Protein AF-A0A839DY14-F1 (afdb_monomer)

Foldseek 3Di:
DEEEDEEPDPQGTDCYDDLLVSLVVQVVQCVLLDDVDDDAYEYEYQQKAAAQDADPVRFRIDGHDPVRLVVSQVSSVVSNHAYAHEHLRQQHQPQVNLVVCLVVLLPQRYAYEYELQSHQHSPDGGPVGGGADELVSVQVSLVVSLVSCVVNVHAAHEHEYEDQDPRRYYHVVSRDDRPSYQAEYEHDHFEALVSQLVSLCVVVVPHDPSHAYHYEWECDRHPPPNHDTDRSVSQCVHPVGHPHYYYD

Solvent-accessible surface area (backbone atoms only — not comparable to full-atom values): 12662 Å² total; per-residue (Å²): 58,30,36,24,10,30,85,89,40,66,94,48,11,60,45,26,84,58,48,69,62,35,44,51,51,49,55,60,59,39,56,70,64,50,63,100,52,87,66,53,40,32,36,32,35,46,33,29,33,54,31,82,56,66,40,99,84,63,28,16,37,48,73,62,51,71,68,56,54,52,53,50,42,52,44,20,51,76,60,70,26,28,28,25,44,21,37,19,34,6,53,43,56,63,56,60,60,53,56,73,43,44,84,51,56,67,38,62,56,32,32,37,28,37,37,29,49,27,24,24,56,94,89,55,50,36,86,80,48,78,15,40,45,38,10,64,58,53,30,55,41,48,53,52,53,27,45,45,24,63,76,67,72,40,58,68,26,52,39,34,37,45,39,60,52,76,82,22,54,35,64,58,82,59,39,71,95,49,78,46,48,45,46,28,44,23,38,53,45,73,36,36,54,66,54,35,51,51,50,43,50,60,59,56,72,74,50,56,89,84,43,41,43,21,40,44,46,39,70,62,60,9,31,48,95,82,37,42,70,71,49,59,67,60,51,60,64,38,80,77,56,53,78,36,41,37,36,52

Nearest PDB structures (foldseek):
  4ovx-assembly1_A  TM=2.976E-01  e=7.385E-02  Planctopirus limnophila DSM 3776
  2cvs-assembly1_A-2  TM=4.293E-01  e=6.574E-01  Saccharomyces cerevisiae
  1xjj-assembly1_A  TM=5.053E-01  e=3.826E+00  Thermotoga maritima
  1xjk-assembly1_A  TM=4.231E-01  e=2.658E+00  Thermotoga maritima
  6mv9-assembly1_B  TM=3.579E-01  e=2.824E+00  Bacillus subtilis

Sequence (248 aa):
MGFSGAPGTTALGPLTGNLDRAAQRLSEQARAYASDRPVLPTFELLATRATSAPGPDGKYRSRAGDEVVRRYLAAARRAGGVLLLGIQPGRADFLEEVRYYRKWLTEPDVGLALDPEWAVGPSQVPGQTFGSTSGQELEAVADYAAGLVREHNLPQKPLVYHQLAPGIVRDEQLLTPHPGLALIKSVDGIGSPALKTDTWKQLTSTKPPYVAAGFKLFYEEDTSGGGRLMSPEEVLGLRPEPSYVLYE

pLDDT: mean 96.53, std 3.22, range [78.19, 98.94]

Mean predicted aligned error: 2.78 Å

Secondary structure (DSSP, 8-state):
-EEEEBTTBSTT-S-SS-HHHHHHHHHHHHGGG-SSSPPPPEEEEEEEEE-SS--TTS-SEEEPPHHHHHHHHHHHHHTT-EEEEEE--BTS-HHHHHHHTHHHHTSTTEEEEE-GGGB--TT--BTTB---EEHHHHHHHHHHHHHHHHHTTPPPEEEEEEESSGGGEE-GGG----TTEEEEEEE---S-HHHHHHHHHHHHHTS-TTSEEEEEE-TTTTTGGG--PPPHHHHHTSSSPPSEEEE-

Structure (mmCIF, N/CA/C/O backbone):
data_AF-A0A839DY14-F1
#
_entry.id   AF-A0A839DY14-F1
#
loop_
_atom_site.group_PDB
_atom_site.id
_atom_site.type_symbol
_atom_site.label_atom_id
_atom_site.label_alt_id
_atom_site.label_comp_id
_atom_site.label_asym_id
_atom_site.label_entity_id
_atom_site.label_seq_id
_atom_site.pdbx_PDB_ins_code
_atom_site.Cartn_x
_atom_site.Cartn_y
_atom_site.Cartn_z
_atom_site.occupancy
_atom_site.B_iso_or_equiv
_atom_site.auth_seq_id
_atom_site.auth_comp_id
_atom_site.auth_asym_id
_atom_site.auth_atom_id
_atom_site.pdbx_PDB_model_num
ATOM 1 N N . MET A 1 1 ? -5.951 -2.669 10.620 1.00 94.12 1 MET A N 1
ATOM 2 C CA . MET A 1 1 ? -4.714 -1.931 10.963 1.00 94.12 1 MET A CA 1
ATOM 3 C C . MET A 1 1 ? -3.555 -2.799 10.523 1.00 94.12 1 MET A C 1
ATOM 5 O O . MET A 1 1 ? -3.638 -4.009 10.725 1.00 94.12 1 MET A O 1
ATOM 9 N N . GLY A 1 2 ? -2.536 -2.234 9.888 1.00 97.56 2 GLY A N 1
ATOM 10 C CA . GLY A 1 2 ? -1.415 -3.004 9.370 1.00 97.56 2 GLY A CA 1
ATOM 11 C C . GLY A 1 2 ? -0.054 -2.387 9.617 1.00 97.56 2 GLY A C 1
ATOM 12 O O . GLY A 1 2 ? 0.057 -1.215 9.968 1.00 97.56 2 GLY A O 1
ATOM 13 N N . PHE A 1 3 ? 0.964 -3.211 9.395 1.00 98.56 3 PHE A N 1
ATOM 14 C CA . PHE A 1 3 ? 2.352 -2.787 9.237 1.00 98.56 3 PHE A CA 1
ATOM 15 C C . PHE A 1 3 ? 2.788 -3.012 7.791 1.00 98.56 3 PHE A C 1
ATOM 17 O O . PHE A 1 3 ? 2.368 -4.004 7.191 1.00 98.56 3 PHE A O 1
ATOM 24 N N . SER A 1 4 ? 3.625 -2.127 7.252 1.00 98.12 4 SER A N 1
ATOM 25 C CA . SER A 1 4 ? 4.336 -2.358 5.993 1.00 98.12 4 SER A CA 1
ATOM 26 C C . SER A 1 4 ? 5.730 -2.946 6.239 1.00 98.12 4 SER A C 1
ATOM 28 O O . SER A 1 4 ? 6.219 -3.036 7.375 1.00 98.12 4 SER A O 1
ATOM 30 N N . GLY A 1 5 ? 6.355 -3.459 5.181 1.00 97.06 5 GLY A N 1
ATOM 31 C CA . GLY A 1 5 ? 7.751 -3.876 5.225 1.00 97.06 5 GLY A CA 1
ATOM 32 C C . GLY A 1 5 ? 8.236 -4.607 3.991 1.00 97.06 5 GLY A C 1
ATOM 33 O O . GLY A 1 5 ? 7.477 -5.079 3.143 1.00 97.06 5 GLY A O 1
ATOM 34 N N . ALA A 1 6 ? 9.555 -4.754 3.935 1.00 94.69 6 ALA A N 1
ATOM 35 C CA . ALA A 1 6 ? 10.242 -5.580 2.959 1.00 94.69 6 ALA A CA 1
ATOM 36 C C . ALA A 1 6 ? 11.356 -6.388 3.645 1.00 94.69 6 ALA A C 1
ATOM 38 O O . ALA A 1 6 ? 11.950 -5.929 4.626 1.00 94.69 6 ALA A O 1
ATOM 39 N N . PRO A 1 7 ? 11.712 -7.574 3.125 1.00 91.06 7 PRO A N 1
ATOM 40 C CA . PRO A 1 7 ? 12.820 -8.345 3.668 1.00 91.06 7 PRO A CA 1
ATOM 41 C C . PRO A 1 7 ? 14.135 -7.559 3.648 1.00 91.06 7 PRO A C 1
ATOM 43 O O . PRO A 1 7 ? 14.526 -7.002 2.622 1.00 91.06 7 PRO A O 1
ATOM 46 N N . GLY A 1 8 ? 14.857 -7.589 4.769 1.00 88.88 8 GLY A N 1
ATOM 47 C CA . GLY A 1 8 ? 16.245 -7.125 4.839 1.00 88.88 8 GLY A CA 1
ATOM 48 C C . GLY A 1 8 ? 16.426 -5.615 4.988 1.00 88.88 8 GLY A C 1
ATOM 49 O O . GLY A 1 8 ? 17.558 -5.150 4.936 1.00 88.88 8 GLY A O 1
ATOM 50 N N . THR A 1 9 ? 15.353 -4.850 5.192 1.00 90.50 9 THR A N 1
ATOM 51 C CA . THR A 1 9 ? 15.433 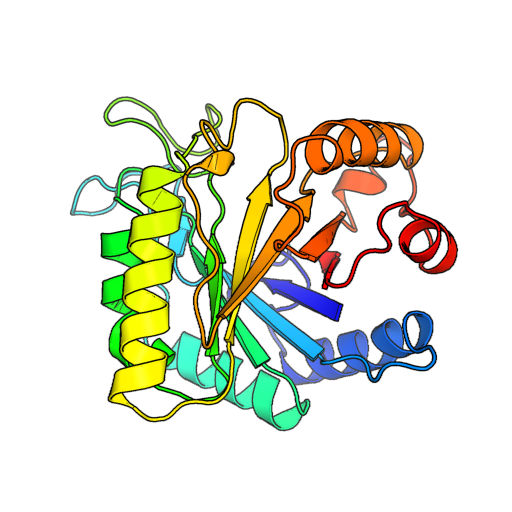-3.416 5.508 1.00 90.50 9 THR A CA 1
ATOM 52 C C . THR A 1 9 ? 14.410 -3.037 6.571 1.00 90.50 9 THR A C 1
ATOM 54 O O . THR A 1 9 ? 13.314 -3.588 6.574 1.00 90.50 9 THR A O 1
ATOM 57 N N . THR A 1 10 ? 14.776 -2.135 7.481 1.00 91.25 10 THR A N 1
ATOM 58 C CA . THR A 1 10 ? 13.868 -1.518 8.465 1.00 91.25 10 THR A CA 1
ATOM 59 C C . THR A 1 10 ? 13.264 -0.214 7.963 1.00 91.25 10 THR A C 1
ATOM 61 O O . THR A 1 10 ? 12.253 0.210 8.499 1.00 91.25 10 THR A O 1
ATOM 64 N N . ALA A 1 11 ? 13.834 0.382 6.912 1.00 90.81 11 ALA A N 1
ATOM 65 C CA . ALA A 1 11 ? 13.414 1.679 6.376 1.00 90.81 11 ALA A CA 1
ATOM 66 C C . ALA A 1 11 ? 12.049 1.657 5.665 1.00 90.81 11 ALA A C 1
ATOM 68 O O . ALA A 1 11 ? 11.589 2.688 5.211 1.00 90.81 11 ALA A O 1
ATOM 69 N N . LEU A 1 12 ? 11.447 0.476 5.493 1.00 92.75 12 LEU A N 1
ATOM 70 C CA . LEU A 1 12 ? 10.135 0.301 4.852 1.00 92.75 12 LEU A CA 1
ATOM 71 C C . LEU A 1 12 ? 9.103 -0.251 5.837 1.00 92.75 12 LEU A C 1
ATOM 73 O O . LEU A 1 12 ? 8.063 -0.755 5.429 1.00 92.75 12 LEU A O 1
ATOM 77 N N . GLY A 1 13 ? 9.446 -0.230 7.122 1.00 95.88 13 GLY A N 1
ATOM 78 C CA . GLY A 1 13 ? 8.549 -0.531 8.213 1.00 95.88 13 GLY A CA 1
ATOM 79 C C . GLY A 1 13 ? 8.775 -1.846 8.948 1.00 95.88 13 GLY A C 1
ATOM 80 O O . GLY A 1 13 ? 9.758 -2.568 8.721 1.00 95.88 13 GLY A O 1
ATOM 81 N N . PRO A 1 14 ? 7.897 -2.153 9.924 1.00 96.44 14 PRO A N 1
ATOM 82 C CA . PRO A 1 14 ? 8.176 -3.154 10.945 1.00 96.44 14 PRO A CA 1
ATOM 83 C C . PRO A 1 14 ? 8.178 -4.597 10.440 1.00 96.44 14 PRO A C 1
ATOM 85 O O . PRO A 1 14 ? 8.666 -5.476 11.157 1.00 96.44 14 PRO A O 1
ATOM 88 N N . LEU A 1 15 ? 7.632 -4.882 9.250 1.00 96.94 15 LEU A N 1
ATOM 89 C CA . LEU A 1 15 ? 7.582 -6.239 8.696 1.00 96.94 15 LEU A CA 1
ATOM 90 C C . LEU A 1 15 ? 8.912 -6.662 8.068 1.00 96.94 15 LEU A C 1
ATOM 92 O O . LEU A 1 15 ? 9.011 -7.017 6.890 1.00 96.94 15 LEU A O 1
ATOM 96 N N . THR A 1 16 ? 9.947 -6.684 8.894 1.00 94.50 16 THR A N 1
ATOM 97 C CA . THR A 1 16 ? 11.293 -7.115 8.539 1.00 94.50 16 THR A CA 1
ATOM 98 C C . THR A 1 16 ? 11.898 -7.962 9.656 1.00 94.50 16 THR A C 1
ATOM 100 O O . THR A 1 16 ? 11.504 -7.880 10.820 1.00 94.50 16 THR A O 1
ATOM 103 N N . GLY A 1 17 ? 12.853 -8.826 9.312 1.00 92.44 17 GLY A N 1
ATOM 104 C CA . GLY A 1 17 ? 13.471 -9.736 10.278 1.00 92.44 17 GLY A CA 1
ATOM 105 C C . GLY A 1 17 ? 12.479 -10.747 10.875 1.00 92.44 17 GLY A C 1
ATOM 106 O O . GLY A 1 17 ? 11.982 -11.624 10.165 1.00 92.44 17 GLY A O 1
ATOM 107 N N . ASN A 1 18 ? 12.231 -10.665 12.188 1.00 95.38 18 ASN A N 1
ATOM 108 C CA . ASN A 1 18 ? 11.357 -11.594 12.913 1.00 95.38 18 ASN A CA 1
ATOM 109 C C . ASN A 1 18 ? 9.879 -11.178 12.792 1.00 95.38 18 ASN A C 1
ATOM 111 O O . ASN A 1 18 ? 9.396 -10.316 13.530 1.00 95.38 18 ASN A O 1
ATOM 115 N N . LEU A 1 19 ? 9.160 -11.842 11.885 1.00 97.12 19 LEU A N 1
ATOM 116 C CA . LEU A 1 19 ? 7.757 -11.547 11.596 1.00 97.12 19 LEU A CA 1
ATOM 117 C C . LEU A 1 19 ? 6.797 -11.888 12.741 1.00 97.12 19 LEU A C 1
ATOM 119 O O . LEU A 1 19 ? 5.774 -11.225 12.861 1.00 97.12 19 LEU A O 1
ATOM 123 N N . ASP A 1 20 ? 7.113 -12.859 13.603 1.00 95.75 20 ASP A N 1
ATOM 124 C CA . ASP A 1 20 ? 6.254 -13.176 14.753 1.00 95.75 20 ASP A CA 1
ATOM 125 C C . ASP A 1 20 ? 6.322 -12.058 15.803 1.00 95.75 20 ASP A C 1
ATOM 127 O O . ASP A 1 20 ? 5.304 -11.653 16.362 1.00 95.75 20 ASP A O 1
ATOM 131 N N . ARG A 1 21 ? 7.509 -11.471 16.009 1.00 96.88 21 ARG A N 1
ATOM 132 C CA . ARG A 1 21 ? 7.660 -10.278 16.854 1.00 96.88 21 ARG A CA 1
ATOM 133 C C . ARG A 1 21 ? 6.934 -9.072 16.255 1.00 96.88 21 ARG A C 1
ATOM 135 O O . ARG A 1 21 ? 6.306 -8.311 16.989 1.00 96.88 21 ARG A O 1
ATOM 142 N N . ALA A 1 22 ? 7.011 -8.889 14.937 1.00 97.31 22 ALA A N 1
ATOM 143 C CA . ALA A 1 22 ? 6.269 -7.831 14.255 1.00 97.31 22 ALA A CA 1
ATOM 144 C C . ALA A 1 22 ? 4.747 -8.030 14.392 1.00 97.31 22 ALA A C 1
ATOM 146 O O . ALA A 1 22 ? 4.037 -7.076 14.698 1.00 97.31 22 ALA A O 1
ATOM 147 N N . ALA A 1 23 ? 4.262 -9.271 14.277 1.00 97.12 23 ALA A N 1
ATOM 148 C CA . ALA A 1 23 ? 2.860 -9.640 14.471 1.00 97.12 23 ALA A CA 1
ATOM 149 C C . ALA A 1 23 ? 2.348 -9.333 15.888 1.00 97.12 23 ALA A C 1
ATOM 151 O O . ALA A 1 23 ? 1.239 -8.824 16.057 1.00 97.12 23 ALA A O 1
ATOM 152 N N . GLN A 1 24 ? 3.157 -9.622 16.912 1.00 96.56 24 GLN A N 1
ATOM 153 C CA . GLN A 1 24 ? 2.833 -9.308 18.307 1.00 96.56 24 GLN A CA 1
ATOM 154 C C . GLN A 1 24 ? 2.701 -7.799 18.518 1.00 96.56 24 GLN A C 1
ATOM 156 O O . GLN A 1 24 ? 1.674 -7.342 19.018 1.00 96.56 24 GLN A O 1
ATOM 161 N N . ARG A 1 25 ? 3.682 -7.020 18.043 1.00 97.44 25 ARG A N 1
ATOM 162 C CA . ARG A 1 25 ? 3.636 -5.549 18.093 1.00 97.44 25 ARG A CA 1
ATOM 163 C C . ARG A 1 25 ? 2.420 -4.986 17.358 1.00 97.44 25 ARG A C 1
ATOM 165 O O . ARG A 1 25 ? 1.751 -4.096 17.876 1.00 97.44 25 ARG A O 1
ATOM 172 N N . LEU A 1 26 ? 2.117 -5.522 16.175 1.00 97.31 26 LEU A N 1
ATOM 173 C CA . LEU A 1 26 ? 0.940 -5.141 15.397 1.00 97.31 26 LEU A CA 1
ATOM 174 C C . LEU A 1 26 ? -0.340 -5.382 16.204 1.00 97.31 26 LEU A C 1
ATOM 176 O O . LEU A 1 26 ? -1.184 -4.497 16.306 1.00 97.31 26 LEU A O 1
ATOM 180 N N . SER A 1 27 ? -0.458 -6.559 16.819 1.00 94.25 27 SER A N 1
ATOM 181 C CA . SER A 1 27 ? -1.619 -6.936 17.629 1.00 94.25 27 SER A CA 1
ATOM 182 C C . SER A 1 27 ? -1.781 -6.046 18.861 1.00 94.25 27 SER A C 1
ATOM 184 O O . SER A 1 27 ? -2.896 -5.666 19.203 1.00 94.25 27 SER A O 1
ATOM 186 N N . GLU A 1 28 ? -0.682 -5.688 19.525 1.00 95.19 28 GLU A N 1
ATOM 187 C CA . GLU A 1 28 ? -0.687 -4.774 20.671 1.00 95.19 28 GLU A CA 1
ATOM 188 C C . GLU A 1 28 ? -1.165 -3.379 20.279 1.00 95.19 28 GLU A C 1
ATOM 190 O O . GLU A 1 28 ? -2.065 -2.836 20.918 1.00 95.19 28 GLU A O 1
ATOM 195 N N . GLN A 1 29 ? -0.615 -2.828 19.200 1.00 95.56 29 GLN A N 1
ATOM 196 C CA . GLN A 1 29 ? -0.965 -1.495 18.726 1.00 95.56 29 GLN A CA 1
ATOM 197 C C . GLN A 1 29 ? -2.380 -1.441 18.135 1.00 95.56 29 GLN A C 1
ATOM 199 O O . GLN A 1 29 ? -3.079 -0.442 18.292 1.00 95.56 29 GLN A O 1
ATOM 204 N N . ALA A 1 30 ? -2.845 -2.530 17.519 1.00 93.69 30 ALA A N 1
ATOM 205 C CA . ALA A 1 30 ? -4.201 -2.650 16.993 1.00 93.69 30 ALA A CA 1
ATOM 206 C C . ALA A 1 30 ? -5.272 -2.500 18.084 1.00 93.69 30 ALA A C 1
ATOM 208 O O . ALA A 1 30 ? -6.371 -2.044 17.781 1.00 93.69 30 ALA A O 1
ATOM 209 N N . ARG A 1 31 ? -4.962 -2.802 19.356 1.00 92.31 31 ARG A N 1
ATOM 210 C CA . ARG A 1 31 ? -5.906 -2.611 20.475 1.00 92.31 31 ARG A CA 1
ATOM 211 C C . ARG A 1 31 ? -6.324 -1.155 20.652 1.00 92.31 31 ARG A C 1
ATOM 213 O O . ARG A 1 31 ? -7.461 -0.912 21.025 1.00 92.31 31 ARG A O 1
ATOM 220 N N . ALA A 1 32 ? -5.446 -0.201 20.342 1.00 92.88 32 ALA A N 1
ATOM 221 C CA . ALA A 1 32 ? -5.773 1.224 20.419 1.00 92.88 32 ALA A CA 1
ATOM 222 C C . ALA A 1 32 ? -6.730 1.690 19.304 1.00 92.88 32 ALA A C 1
ATOM 224 O O . ALA A 1 32 ? -7.264 2.791 19.376 1.00 92.88 32 ALA A O 1
ATOM 225 N N . TYR A 1 33 ? -6.943 0.850 18.287 1.00 92.00 33 TYR A N 1
ATOM 226 C CA . TYR A 1 33 ? -7.890 1.066 17.193 1.00 92.00 33 TYR A CA 1
ATOM 227 C C . TYR A 1 33 ? -9.152 0.211 17.318 1.00 92.00 33 TYR A C 1
ATOM 229 O O . TYR A 1 33 ? -10.046 0.315 16.479 1.00 92.00 33 TYR A O 1
ATOM 237 N N . ALA A 1 34 ? -9.220 -0.662 18.324 1.00 84.69 34 ALA A N 1
ATOM 238 C CA . ALA A 1 34 ? -10.394 -1.480 18.552 1.00 84.69 34 ALA A CA 1
ATOM 239 C C . ALA A 1 34 ? -11.524 -0.597 19.090 1.00 84.69 34 ALA A C 1
ATOM 241 O O . ALA A 1 34 ? -11.416 -0.014 20.167 1.00 84.69 34 ALA A O 1
ATOM 242 N N . SER A 1 35 ? -12.601 -0.511 18.320 1.00 78.38 35 SER A N 1
ATOM 243 C CA . SER A 1 35 ? -13.886 0.031 18.755 1.00 78.38 35 SER A CA 1
ATOM 244 C C . SER A 1 35 ? -14.936 -1.078 18.637 1.00 78.38 35 SER A C 1
ATOM 246 O O . SER A 1 35 ? -14.630 -2.251 18.856 1.00 78.38 35 SER A O 1
ATOM 248 N N . ASP A 1 36 ? -16.156 -0.746 18.229 1.00 78.19 36 ASP A N 1
ATOM 249 C CA . ASP A 1 36 ? -17.233 -1.709 17.988 1.00 78.19 36 ASP A CA 1
ATOM 250 C C . ASP A 1 36 ? -16.947 -2.636 16.787 1.00 78.19 36 ASP A C 1
ATOM 252 O O . ASP A 1 36 ? -17.645 -3.629 16.573 1.00 78.19 36 ASP A O 1
ATOM 256 N N . ARG A 1 37 ? -15.918 -2.322 15.985 1.00 79.81 37 ARG A N 1
ATOM 257 C CA . ARG A 1 37 ? -15.473 -3.122 14.837 1.00 79.81 37 ARG A CA 1
ATOM 258 C C . ARG A 1 37 ? -14.189 -3.889 15.174 1.00 79.81 37 ARG A C 1
ATOM 260 O O . ARG A 1 37 ? -13.226 -3.277 15.643 1.00 79.81 37 ARG A O 1
ATOM 267 N N . PRO A 1 38 ? -14.117 -5.203 14.884 1.00 85.56 38 PRO A N 1
ATOM 268 C CA . PRO A 1 38 ? -12.886 -5.956 15.067 1.00 85.56 38 PRO A CA 1
ATOM 269 C C . PRO A 1 38 ? -11.800 -5.433 14.123 1.00 85.56 38 PRO A C 1
ATOM 271 O O . PRO A 1 38 ? -12.034 -5.203 12.935 1.00 85.56 38 PRO A O 1
ATOM 274 N N . VAL A 1 39 ? -10.588 -5.269 14.650 1.00 91.38 39 VAL A N 1
ATOM 275 C CA . VAL A 1 39 ? -9.433 -4.870 13.845 1.00 91.38 39 VAL A CA 1
ATOM 276 C C . VAL A 1 39 ? -8.861 -6.104 13.162 1.00 91.38 39 VAL A C 1
ATOM 278 O O . VAL A 1 39 ? -8.393 -7.016 13.835 1.00 91.38 39 VAL A O 1
ATOM 281 N N . LEU A 1 40 ? -8.856 -6.107 11.830 1.00 94.06 40 LEU A N 1
ATOM 282 C CA . LEU A 1 40 ? -8.159 -7.114 11.035 1.00 94.06 40 LEU A CA 1
ATOM 283 C C . LEU A 1 40 ? -6.663 -6.754 10.952 1.00 94.06 40 LEU A C 1
ATOM 285 O O . LEU A 1 40 ? -6.339 -5.690 10.398 1.00 94.06 40 LEU A O 1
ATOM 289 N N . PRO A 1 41 ? -5.745 -7.582 11.492 1.00 96.81 41 PRO A N 1
ATOM 290 C CA . PRO A 1 41 ? -4.314 -7.381 11.306 1.00 96.81 41 PRO A CA 1
ATOM 291 C C . PRO A 1 41 ? -3.969 -7.492 9.822 1.00 96.81 41 PRO A C 1
ATOM 293 O O . PRO A 1 41 ? -4.412 -8.408 9.132 1.00 96.81 41 PRO A O 1
ATOM 296 N N . THR A 1 42 ? -3.208 -6.538 9.308 1.00 98.38 42 THR A N 1
ATOM 297 C CA . THR A 1 42 ? -2.829 -6.495 7.894 1.00 98.38 42 THR A CA 1
ATOM 298 C C . THR A 1 42 ? -1.318 -6.464 7.766 1.00 98.38 42 THR A C 1
ATOM 300 O O . THR A 1 42 ? -0.645 -5.683 8.434 1.00 98.38 42 THR A O 1
ATOM 303 N N . PHE A 1 43 ? -0.784 -7.338 6.925 1.00 98.75 43 PHE A N 1
ATOM 304 C CA . PHE A 1 43 ? 0.630 -7.367 6.606 1.00 98.75 43 PHE A CA 1
ATOM 305 C C . PHE A 1 43 ? 0.794 -6.827 5.197 1.00 98.75 43 PHE A C 1
ATOM 307 O O . PHE A 1 43 ? 0.378 -7.498 4.264 1.00 98.75 43 PHE A O 1
ATOM 314 N N . GLU A 1 44 ? 1.373 -5.647 5.021 1.00 98.81 44 GLU A N 1
ATOM 315 C CA . GLU A 1 44 ? 1.651 -5.104 3.692 1.00 98.81 44 GLU A CA 1
ATOM 316 C C . GLU A 1 44 ? 3.109 -5.382 3.325 1.00 98.81 44 GLU A C 1
ATOM 318 O O . GLU A 1 44 ? 4.039 -4.713 3.768 1.00 98.81 44 GLU A O 1
ATOM 323 N N . LEU A 1 45 ? 3.326 -6.450 2.560 1.00 98.75 45 LEU A N 1
ATOM 324 C CA . LEU A 1 45 ? 4.646 -6.799 2.049 1.00 98.75 45 LEU A CA 1
ATOM 325 C C . LEU A 1 45 ? 4.872 -6.032 0.750 1.00 98.75 45 LEU A C 1
ATOM 327 O O . LEU A 1 45 ? 4.160 -6.300 -0.213 1.00 98.75 45 LEU A O 1
ATOM 331 N N . LEU A 1 46 ? 5.911 -5.199 0.671 1.00 98.44 46 LEU A N 1
ATOM 332 C CA . LEU A 1 46 ? 6.399 -4.661 -0.603 1.00 98.44 46 LEU A CA 1
ATOM 333 C C . LEU A 1 46 ? 6.975 -5.803 -1.450 1.00 98.44 46 LEU A C 1
ATOM 335 O O . LEU A 1 46 ? 8.163 -6.137 -1.386 1.00 98.44 46 LEU A O 1
ATOM 339 N N . ALA A 1 47 ? 6.082 -6.459 -2.187 1.00 98.56 47 ALA A N 1
ATOM 340 C CA . ALA A 1 47 ? 6.346 -7.648 -2.971 1.00 98.56 47 ALA A CA 1
ATOM 341 C C . ALA A 1 47 ? 7.034 -7.261 -4.279 1.00 98.56 47 ALA A C 1
ATOM 343 O O . ALA A 1 47 ? 8.088 -7.811 -4.587 1.00 98.56 47 ALA A O 1
ATOM 344 N N . THR A 1 48 ? 6.521 -6.254 -4.985 1.00 98.56 48 THR A N 1
ATOM 345 C CA . THR A 1 48 ? 7.298 -5.553 -6.009 1.00 98.56 48 THR A CA 1
ATOM 346 C C . THR A 1 48 ? 7.817 -4.257 -5.409 1.00 98.56 48 THR A C 1
ATOM 348 O O . THR A 1 48 ? 7.036 -3.425 -4.963 1.00 98.56 48 THR A O 1
ATOM 351 N N . ARG A 1 49 ? 9.139 -4.079 -5.420 1.00 97.38 49 ARG A N 1
ATOM 352 C CA . ARG A 1 49 ? 9.809 -2.889 -4.889 1.00 97.38 49 ARG A CA 1
ATOM 353 C C . ARG A 1 49 ? 10.519 -2.142 -6.004 1.00 97.38 49 ARG A C 1
ATOM 355 O O . ARG A 1 49 ? 11.294 -2.766 -6.736 1.00 97.38 49 ARG A O 1
ATOM 362 N N . ALA A 1 50 ? 10.323 -0.832 -6.083 1.00 97.56 50 ALA A N 1
ATOM 363 C CA . ALA A 1 50 ? 11.056 0.004 -7.019 1.00 97.56 50 ALA A CA 1
ATOM 364 C C . ALA A 1 50 ? 12.551 0.039 -6.660 1.00 97.56 50 ALA A C 1
ATOM 366 O O . ALA A 1 50 ? 12.950 -0.065 -5.498 1.00 97.56 50 ALA A O 1
ATOM 367 N N . THR A 1 51 ? 13.404 0.154 -7.672 1.00 96.88 51 THR A N 1
ATOM 368 C CA . THR A 1 51 ? 14.861 0.195 -7.515 1.00 96.88 51 THR A CA 1
ATOM 369 C C . THR A 1 51 ? 15.439 1.407 -8.228 1.00 96.88 51 THR A C 1
ATOM 371 O O . THR A 1 51 ? 14.947 1.830 -9.270 1.00 96.88 51 THR A O 1
ATOM 374 N N . SER A 1 52 ? 16.530 1.958 -7.694 1.00 95.12 52 SER A N 1
ATOM 375 C CA . SER A 1 52 ? 17.232 3.097 -8.305 1.00 95.12 52 SER A CA 1
ATOM 376 C C . SER A 1 52 ? 18.025 2.717 -9.563 1.00 95.12 52 SER A C 1
ATOM 378 O O . SER A 1 52 ? 18.325 3.578 -10.389 1.00 95.12 52 SER A O 1
ATOM 380 N N . ALA A 1 53 ? 18.342 1.430 -9.732 1.00 95.88 53 ALA A N 1
ATOM 381 C CA . ALA A 1 53 ? 19.000 0.878 -10.912 1.00 95.88 53 ALA A CA 1
ATOM 382 C C . ALA A 1 53 ? 18.037 -0.017 -11.716 1.00 95.88 53 ALA A C 1
ATOM 384 O O . ALA A 1 53 ? 17.184 -0.681 -11.113 1.00 95.88 53 ALA A O 1
ATOM 385 N N . PRO A 1 54 ? 18.174 -0.076 -13.055 1.00 96.56 54 PRO A N 1
ATOM 386 C CA . PRO A 1 54 ? 17.380 -0.980 -13.876 1.00 96.56 54 PRO A CA 1
ATOM 387 C C . PRO A 1 54 ? 17.717 -2.442 -13.565 1.00 96.56 54 PRO A C 1
ATOM 389 O O . PRO A 1 54 ? 18.886 -2.812 -13.447 1.00 96.56 54 PRO A O 1
ATOM 392 N N . GLY A 1 55 ? 16.683 -3.281 -13.494 1.00 94.94 55 GLY A N 1
ATOM 393 C CA . GLY A 1 55 ? 16.841 -4.729 -13.605 1.00 94.94 55 GLY A CA 1
ATOM 394 C C . GLY A 1 55 ? 17.153 -5.162 -15.047 1.00 94.94 55 GLY A C 1
ATOM 395 O O . GLY A 1 55 ? 17.204 -4.319 -15.946 1.00 94.94 55 GLY A O 1
ATOM 396 N N . PRO A 1 56 ? 17.316 -6.472 -15.303 1.00 94.81 56 PRO A N 1
ATOM 397 C CA . PRO A 1 56 ? 17.632 -6.998 -16.637 1.00 94.81 56 PRO A CA 1
ATOM 398 C C . PRO A 1 56 ? 16.616 -6.636 -17.732 1.00 94.81 56 PRO A C 1
ATOM 400 O O . PRO A 1 56 ? 16.971 -6.570 -18.903 1.00 94.81 56 PRO A O 1
ATOM 403 N N . ASP A 1 57 ? 15.362 -6.392 -17.355 1.00 95.75 57 ASP A N 1
ATOM 404 C CA . ASP A 1 57 ? 14.262 -5.980 -18.235 1.00 95.75 57 ASP A CA 1
ATOM 405 C C . ASP A 1 57 ? 14.090 -4.451 -18.324 1.00 95.75 57 ASP A C 1
ATOM 407 O O . ASP A 1 57 ? 13.152 -3.956 -18.947 1.00 95.75 57 ASP A O 1
ATOM 411 N N . GLY A 1 58 ? 14.978 -3.683 -17.683 1.00 96.88 58 GLY A N 1
ATOM 412 C CA . GLY A 1 58 ? 14.935 -2.225 -17.679 1.00 96.88 58 GLY A CA 1
ATOM 413 C C . GLY A 1 58 ? 13.777 -1.625 -16.876 1.00 96.88 58 GLY A C 1
ATOM 414 O O . GLY A 1 58 ? 13.507 -0.435 -17.030 1.00 96.88 58 GLY A O 1
ATOM 415 N N . LYS A 1 59 ? 13.088 -2.404 -16.025 1.00 97.88 59 LYS A N 1
ATOM 416 C CA . LYS A 1 59 ? 11.853 -1.964 -15.347 1.00 97.88 59 LYS A CA 1
ATOM 417 C C . LYS A 1 59 ? 12.038 -1.250 -14.007 1.00 97.88 59 LYS A C 1
ATOM 419 O O . LYS A 1 59 ? 11.056 -0.779 -13.453 1.00 97.88 59 LYS A O 1
ATOM 424 N N . TYR A 1 60 ? 13.268 -1.107 -13.505 1.00 98.06 60 TYR A N 1
ATOM 425 C CA . TYR A 1 60 ? 13.558 -0.395 -12.241 1.00 98.06 60 TYR A CA 1
ATOM 426 C C . TYR A 1 60 ? 12.741 -0.911 -11.047 1.00 98.06 60 TYR A C 1
ATOM 428 O O . TYR A 1 60 ? 12.225 -0.143 -10.236 1.00 98.06 60 TYR A O 1
ATOM 436 N N . ARG A 1 61 ? 12.607 -2.233 -10.954 1.00 97.69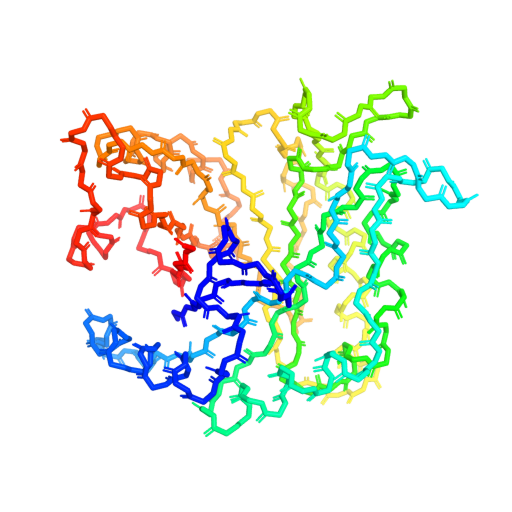 61 ARG A N 1
ATOM 437 C CA . ARG A 1 61 ? 11.934 -2.902 -9.846 1.00 97.69 61 ARG A CA 1
ATOM 438 C C . ARG A 1 61 ? 12.533 -4.279 -9.599 1.00 97.69 61 ARG A C 1
ATOM 440 O O . ARG A 1 61 ? 13.094 -4.904 -10.499 1.00 97.69 61 ARG A O 1
ATOM 447 N N . SER A 1 62 ? 12.344 -4.790 -8.390 1.00 97.12 62 SER A N 1
ATOM 448 C CA . SER A 1 62 ? 12.628 -6.172 -7.997 1.00 97.12 62 SER A CA 1
ATOM 449 C C . SER A 1 62 ? 11.356 -6.842 -7.486 1.00 97.12 62 SER A C 1
ATOM 451 O O . SER A 1 62 ? 10.567 -6.189 -6.811 1.00 97.12 62 SER A O 1
ATOM 453 N N . ARG A 1 63 ? 11.178 -8.137 -7.769 1.00 97.56 63 ARG A N 1
ATOM 454 C CA . ARG A 1 63 ? 10.067 -8.951 -7.247 1.00 97.56 63 ARG 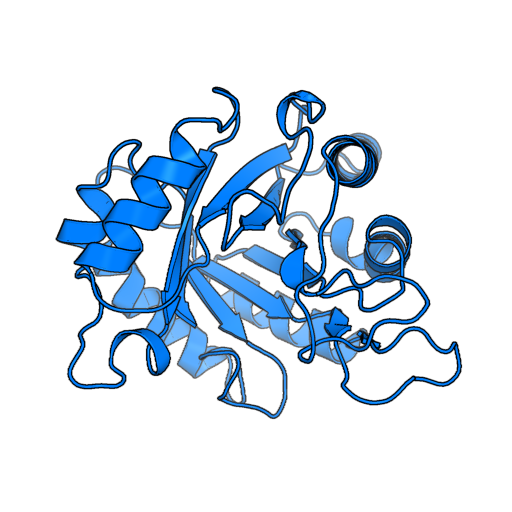A CA 1
ATOM 455 C C . ARG A 1 63 ? 10.548 -9.843 -6.105 1.00 97.56 63 ARG A C 1
ATOM 457 O O . ARG A 1 63 ? 11.572 -10.516 -6.226 1.00 97.56 63 ARG A O 1
ATOM 464 N N . ALA A 1 64 ? 9.787 -9.890 -5.021 1.00 97.56 64 ALA A N 1
ATOM 465 C CA . ALA A 1 64 ? 9.905 -10.893 -3.981 1.00 97.56 64 ALA A CA 1
ATOM 466 C C . ALA A 1 64 ? 9.529 -12.260 -4.564 1.00 97.56 64 ALA A C 1
ATOM 468 O O . ALA A 1 64 ? 8.486 -12.402 -5.205 1.00 97.56 64 ALA A O 1
ATOM 469 N N . GLY A 1 65 ? 10.385 -13.255 -4.335 1.00 97.50 65 GLY A N 1
ATOM 470 C CA . GLY A 1 65 ? 10.131 -14.629 -4.753 1.00 97.50 65 GLY A CA 1
ATOM 471 C C . GLY A 1 65 ? 9.106 -15.339 -3.867 1.00 97.50 65 GLY A C 1
ATOM 472 O O . GLY A 1 65 ? 8.772 -14.900 -2.766 1.00 97.50 65 GLY A O 1
ATOM 473 N N . ASP A 1 66 ? 8.662 -16.501 -4.330 1.00 98.38 66 ASP A N 1
ATOM 474 C CA . ASP A 1 66 ? 7.607 -17.291 -3.694 1.00 98.38 66 ASP A CA 1
ATOM 475 C C . ASP A 1 66 ? 7.874 -17.669 -2.240 1.00 98.38 66 ASP A C 1
ATOM 477 O O . ASP A 1 66 ? 6.957 -17.709 -1.425 1.00 98.38 66 ASP A O 1
ATOM 481 N N . GLU A 1 67 ? 9.126 -17.944 -1.888 1.00 98.25 67 GLU A N 1
ATOM 482 C CA . GLU A 1 67 ? 9.494 -18.246 -0.508 1.00 98.25 67 GLU A CA 1
ATOM 483 C C . GLU A 1 67 ? 9.238 -17.066 0.434 1.00 98.25 67 GLU A C 1
ATOM 485 O O . GLU A 1 67 ? 8.738 -17.260 1.545 1.00 98.25 67 GLU A O 1
ATOM 490 N N . VAL A 1 68 ? 9.525 -15.846 -0.021 1.00 98.31 68 VAL A N 1
ATOM 491 C CA . VAL A 1 68 ? 9.257 -14.635 0.753 1.00 98.31 68 VAL A CA 1
ATOM 492 C C . VAL A 1 68 ? 7.755 -14.476 0.935 1.00 98.31 68 VAL A C 1
ATOM 494 O O . VAL A 1 68 ? 7.297 -14.387 2.072 1.00 98.31 68 VAL A O 1
ATOM 497 N N . VAL A 1 69 ? 6.979 -14.512 -0.151 1.00 98.75 69 VAL A N 1
ATOM 498 C CA . VAL A 1 69 ? 5.521 -14.336 -0.075 1.00 98.75 69 VAL A CA 1
ATOM 499 C C . VAL A 1 69 ? 4.888 -15.399 0.827 1.00 98.75 69 VAL A C 1
ATOM 501 O O . VAL A 1 69 ? 4.144 -15.060 1.746 1.00 98.75 69 VAL A O 1
ATOM 504 N N . ARG A 1 70 ? 5.281 -16.672 0.674 1.00 98.69 70 ARG A N 1
ATOM 505 C CA . ARG A 1 70 ? 4.853 -17.782 1.542 1.00 98.69 70 ARG A CA 1
ATOM 506 C C . ARG A 1 70 ? 5.129 -17.508 3.018 1.00 98.69 70 ARG A C 1
ATOM 508 O O . ARG A 1 70 ? 4.282 -17.783 3.865 1.00 98.69 70 ARG A O 1
ATOM 515 N N . ARG A 1 71 ? 6.321 -16.996 3.342 1.00 98.31 71 ARG A N 1
ATOM 516 C CA . ARG A 1 71 ? 6.733 -16.708 4.722 1.00 98.31 71 ARG A CA 1
ATOM 517 C C . ARG A 1 71 ? 5.877 -15.606 5.347 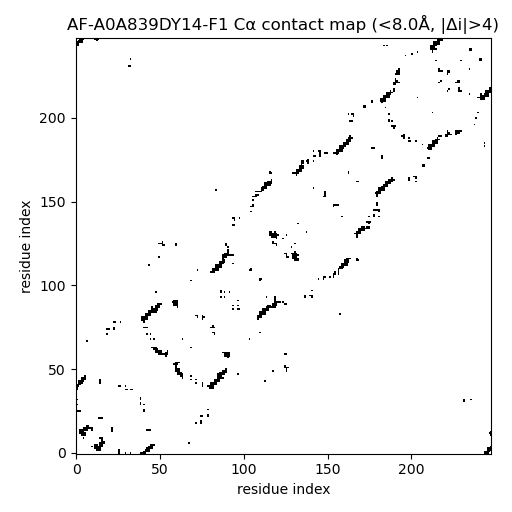1.00 98.31 71 ARG A C 1
ATOM 519 O O . ARG A 1 71 ? 5.457 -15.758 6.492 1.00 98.31 71 ARG A O 1
ATOM 526 N N . TYR A 1 72 ? 5.617 -14.530 4.607 1.00 98.69 72 TYR A N 1
ATOM 527 C CA . TYR A 1 72 ? 4.788 -13.417 5.081 1.00 98.69 72 TYR A CA 1
ATOM 528 C C . TYR A 1 72 ? 3.319 -13.820 5.198 1.00 98.69 72 TYR A C 1
ATOM 530 O O . TYR A 1 72 ? 2.704 -13.531 6.220 1.00 98.69 72 TYR A O 1
ATOM 538 N N . LEU A 1 73 ? 2.788 -14.577 4.234 1.00 98.75 73 LEU A N 1
ATOM 539 C CA . LEU A 1 73 ? 1.426 -15.111 4.301 1.00 98.75 73 LEU A CA 1
ATOM 540 C C . LEU A 1 73 ? 1.242 -16.021 5.519 1.00 98.75 73 LEU A C 1
ATOM 542 O O . LEU A 1 73 ? 0.276 -15.888 6.262 1.00 98.75 73 LEU A O 1
ATOM 546 N N . ALA A 1 74 ? 2.202 -16.911 5.781 1.00 98.56 74 ALA A N 1
ATOM 547 C CA . ALA A 1 74 ? 2.159 -17.764 6.964 1.00 98.56 74 ALA A CA 1
ATOM 548 C C . ALA A 1 74 ? 2.185 -16.953 8.273 1.00 98.56 74 ALA A C 1
ATOM 550 O O . ALA A 1 74 ? 1.522 -17.340 9.234 1.00 98.56 74 ALA A O 1
ATOM 551 N N . ALA A 1 75 ? 2.937 -15.848 8.327 1.00 98.44 75 ALA A N 1
ATOM 552 C CA . ALA A 1 75 ? 2.958 -14.958 9.487 1.00 98.44 75 ALA A CA 1
ATOM 553 C C . ALA A 1 75 ? 1.625 -14.214 9.666 1.00 98.44 75 ALA A C 1
ATOM 555 O O . ALA A 1 75 ? 1.083 -14.210 10.770 1.00 98.44 75 ALA A O 1
ATOM 556 N N . ALA A 1 76 ? 1.057 -13.676 8.582 1.00 98.31 76 ALA A N 1
ATOM 557 C CA . ALA A 1 76 ? -0.256 -13.035 8.596 1.00 98.31 76 ALA A CA 1
ATOM 558 C C . ALA A 1 76 ? -1.345 -13.999 9.094 1.00 98.31 76 ALA A C 1
ATOM 560 O O . ALA A 1 76 ? -2.094 -13.662 10.008 1.00 98.31 76 ALA A O 1
ATOM 561 N N . ARG A 1 77 ? -1.356 -15.244 8.598 1.00 98.19 77 ARG A N 1
ATOM 562 C CA . ARG A 1 77 ? -2.284 -16.302 9.036 1.00 98.19 77 ARG A CA 1
ATOM 563 C C . ARG A 1 77 ? -2.167 -16.630 10.519 1.00 98.19 77 ARG A C 1
ATOM 565 O O . ARG A 1 77 ? -3.183 -16.731 11.198 1.00 98.19 77 ARG A O 1
ATOM 572 N N . ARG A 1 78 ? -0.943 -16.766 11.047 1.00 97.62 78 ARG A N 1
ATOM 573 C CA . ARG A 1 78 ? -0.729 -16.986 12.493 1.00 97.62 78 ARG A CA 1
ATOM 574 C C . ARG A 1 78 ? -1.250 -15.826 13.339 1.00 97.62 78 ARG A C 1
ATOM 576 O O . ARG A 1 78 ? -1.692 -16.055 14.458 1.00 97.62 78 ARG A O 1
ATOM 583 N N . ALA A 1 79 ? -1.214 -14.610 12.801 1.00 96.50 79 ALA A N 1
ATOM 584 C CA . ALA A 1 79 ? -1.767 -13.421 13.435 1.00 96.50 79 ALA A CA 1
ATOM 585 C C . ALA A 1 79 ? -3.288 -13.261 13.232 1.00 96.50 79 ALA A C 1
ATOM 587 O O . ALA A 1 79 ? -3.849 -12.276 13.703 1.00 96.50 79 ALA A O 1
ATOM 588 N N . GLY A 1 80 ? -3.958 -14.182 12.525 1.00 96.25 80 GLY A N 1
ATOM 589 C CA . GLY A 1 80 ? -5.378 -14.054 12.173 1.00 96.25 80 GLY A CA 1
ATOM 590 C C . GLY A 1 80 ? -5.666 -12.891 11.216 1.00 96.25 80 GLY A C 1
ATOM 591 O O . GLY A 1 80 ? -6.755 -12.323 11.248 1.00 96.25 80 GLY A O 1
ATOM 592 N N . GLY A 1 81 ? -4.672 -12.496 10.421 1.00 96.56 81 GLY A N 1
ATOM 593 C CA . GLY A 1 81 ? -4.717 -11.351 9.522 1.00 96.56 81 GLY A CA 1
ATOM 594 C C . GLY A 1 81 ? -4.705 -11.717 8.041 1.00 96.56 81 GLY A C 1
ATOM 595 O O . GLY A 1 81 ? -4.796 -12.882 7.662 1.00 96.56 81 GLY A O 1
ATOM 596 N N . VAL A 1 82 ? -4.549 -10.690 7.209 1.00 98.38 82 VAL A N 1
ATOM 597 C CA . VAL A 1 82 ? -4.422 -10.793 5.746 1.00 98.38 82 VAL A CA 1
ATOM 598 C C . VAL A 1 82 ? -3.062 -10.285 5.276 1.00 98.38 82 VAL A C 1
ATOM 600 O O . VAL A 1 82 ? -2.432 -9.464 5.947 1.00 98.38 82 VAL A O 1
ATOM 603 N N . LEU A 1 83 ? -2.618 -10.754 4.112 1.00 98.88 83 LEU A N 1
ATOM 604 C CA . LEU A 1 83 ? -1.426 -10.256 3.425 1.00 98.88 83 LEU A CA 1
ATOM 605 C C . LEU A 1 83 ? -1.842 -9.355 2.259 1.00 98.88 83 LEU A C 1
ATOM 607 O O . LEU A 1 83 ? -2.576 -9.791 1.379 1.00 98.88 83 LEU A O 1
ATOM 611 N N . LEU A 1 84 ? -1.334 -8.131 2.203 1.00 98.94 84 LEU A N 1
ATOM 612 C CA . LEU A 1 84 ? -1.365 -7.302 1.002 1.00 98.94 84 LEU A CA 1
ATOM 613 C C . LEU A 1 84 ? -0.029 -7.420 0.284 1.00 98.94 84 LEU A C 1
ATOM 615 O O . LEU A 1 84 ? 1.035 -7.302 0.897 1.00 98.94 84 LEU A O 1
ATOM 619 N N . LEU A 1 85 ? -0.095 -7.652 -1.021 1.00 98.94 85 LEU A N 1
ATOM 620 C CA . LEU A 1 85 ? 1.061 -7.545 -1.897 1.00 98.94 85 LEU A CA 1
ATOM 621 C C . LEU A 1 85 ? 1.162 -6.091 -2.359 1.00 98.94 85 LEU A C 1
ATOM 623 O O . LEU A 1 85 ? 0.379 -5.657 -3.202 1.00 98.94 85 LEU A O 1
ATOM 627 N N . GLY A 1 86 ? 2.103 -5.365 -1.760 1.00 98.81 86 GLY A N 1
ATOM 628 C CA . GLY A 1 86 ? 2.516 -4.016 -2.126 1.00 98.81 86 GLY A CA 1
ATOM 629 C C . GLY A 1 86 ? 3.271 -4.014 -3.451 1.00 98.81 86 GLY A C 1
ATOM 630 O O . GLY A 1 86 ? 4.205 -4.806 -3.639 1.00 98.81 86 GLY A O 1
ATOM 631 N N . ILE A 1 87 ? 2.856 -3.152 -4.376 1.00 98.88 87 ILE A N 1
ATOM 632 C CA . ILE A 1 87 ? 3.380 -3.071 -5.737 1.00 98.88 87 ILE A CA 1
ATOM 633 C C . ILE A 1 87 ? 3.901 -1.659 -6.005 1.00 98.88 87 ILE A C 1
ATOM 635 O O . ILE A 1 87 ? 3.128 -0.723 -6.176 1.00 98.88 87 ILE A O 1
ATOM 639 N N . GLN A 1 88 ? 5.220 -1.543 -6.137 1.00 98.62 88 GLN A N 1
ATOM 640 C CA . GLN A 1 88 ? 5.929 -0.362 -6.631 1.00 98.62 88 GLN A CA 1
ATOM 641 C C . GLN A 1 88 ? 6.488 -0.680 -8.022 1.00 98.62 88 GLN A C 1
ATOM 643 O O . GLN A 1 88 ? 7.571 -1.266 -8.132 1.00 98.62 88 GLN A O 1
ATOM 648 N N . PRO A 1 89 ? 5.759 -0.375 -9.106 1.00 98.25 89 PRO A N 1
ATOM 649 C CA . PRO A 1 89 ? 5.997 -1.026 -10.391 1.00 98.25 89 PRO A CA 1
ATOM 650 C C . PRO A 1 89 ? 7.236 -0.497 -11.130 1.00 98.25 89 PRO A C 1
ATOM 652 O O . PRO A 1 89 ? 7.669 -1.101 -12.111 1.00 98.25 89 PRO A O 1
ATOM 655 N N . GLY A 1 90 ? 7.842 0.607 -10.682 1.00 98.25 90 GLY A N 1
ATOM 656 C CA . GLY A 1 90 ? 8.942 1.237 -11.403 1.00 98.25 90 GLY A CA 1
ATOM 657 C C . GLY A 1 90 ? 8.458 1.711 -12.774 1.00 98.25 90 GLY A C 1
ATOM 658 O O . GLY A 1 90 ? 7.566 2.547 -12.851 1.00 98.25 90 GLY A O 1
ATOM 659 N N . ARG A 1 91 ? 9.029 1.166 -13.854 1.00 97.88 91 ARG A N 1
ATOM 660 C CA . ARG A 1 91 ? 8.600 1.402 -15.252 1.00 97.88 91 ARG A CA 1
ATOM 661 C C . ARG A 1 91 ? 7.720 0.281 -15.825 1.00 97.88 91 ARG A C 1
ATOM 663 O O . ARG A 1 91 ? 7.541 0.193 -17.046 1.00 97.88 91 ARG A O 1
ATOM 670 N N . ALA A 1 92 ? 7.311 -0.678 -15.002 1.00 97.69 92 ALA A N 1
ATOM 671 C CA . ALA A 1 92 ? 6.345 -1.692 -15.407 1.00 97.69 92 ALA A CA 1
ATOM 672 C C . ALA A 1 92 ? 4.920 -1.141 -15.289 1.00 97.69 92 ALA A C 1
ATOM 674 O O . ALA A 1 92 ? 4.682 -0.159 -14.588 1.00 97.69 92 ALA A O 1
ATOM 675 N N . ASP A 1 93 ? 3.978 -1.811 -15.942 1.00 96.00 93 ASP A N 1
ATOM 676 C CA . ASP A 1 93 ? 2.561 -1.552 -15.713 1.00 96.00 93 ASP A CA 1
ATOM 677 C C . ASP A 1 93 ? 2.127 -2.286 -14.439 1.00 96.00 93 ASP A C 1
ATOM 679 O O . ASP A 1 93 ? 2.537 -3.428 -14.200 1.00 96.00 93 ASP A O 1
ATOM 683 N N . PHE A 1 94 ? 1.237 -1.688 -13.643 1.00 98.50 94 PHE A N 1
ATOM 684 C CA . PHE A 1 94 ? 0.708 -2.338 -12.438 1.00 98.50 94 PHE A CA 1
ATOM 685 C C . PHE A 1 94 ? 0.139 -3.729 -12.721 1.00 98.50 94 PHE A C 1
ATOM 687 O O . PHE A 1 94 ? 0.431 -4.682 -11.999 1.00 98.50 94 PHE A O 1
ATOM 694 N N . LEU A 1 95 ? -0.646 -3.868 -13.793 1.00 98.50 95 LEU A N 1
ATOM 695 C CA . LEU A 1 95 ? -1.284 -5.135 -14.136 1.00 98.50 95 LEU A CA 1
ATOM 696 C C . LEU A 1 95 ? -0.265 -6.233 -14.484 1.00 98.50 95 LEU A C 1
ATOM 698 O O . LEU A 1 95 ? -0.527 -7.407 -14.220 1.00 98.50 95 LEU A O 1
ATOM 702 N N . GLU A 1 96 ? 0.897 -5.880 -15.043 1.00 98.06 96 GLU A N 1
ATOM 703 C CA . GLU A 1 96 ? 1.981 -6.836 -15.298 1.00 98.06 96 GLU A CA 1
ATOM 704 C C . GLU A 1 96 ? 2.509 -7.420 -13.978 1.00 98.06 96 GLU A C 1
ATOM 706 O O . GLU A 1 96 ? 2.596 -8.641 -13.817 1.00 98.06 96 GLU A O 1
ATOM 711 N N . GLU A 1 97 ? 2.795 -6.552 -13.007 1.00 98.62 97 GLU A N 1
ATOM 712 C CA . GLU A 1 97 ? 3.290 -6.945 -11.686 1.00 98.62 97 GLU A CA 1
ATOM 713 C C . GLU A 1 97 ? 2.236 -7.721 -10.886 1.00 98.62 97 GLU A C 1
ATOM 715 O O . GLU A 1 97 ? 2.540 -8.744 -10.274 1.00 98.62 97 GLU A O 1
ATOM 720 N N . VAL A 1 98 ? 0.971 -7.307 -10.950 1.00 98.81 98 VAL A N 1
ATOM 721 C CA . VAL A 1 98 ? -0.145 -8.010 -10.301 1.00 98.81 98 VAL A CA 1
ATOM 722 C C . VAL A 1 98 ? -0.307 -9.423 -10.875 1.00 98.81 98 VAL A C 1
ATOM 724 O O . VAL A 1 98 ? -0.457 -10.388 -10.121 1.00 98.81 98 VAL A O 1
ATOM 727 N N . ARG A 1 99 ? -0.211 -9.589 -12.201 1.00 98.75 99 ARG A N 1
ATOM 728 C CA . ARG A 1 99 ? -0.293 -10.905 -12.861 1.00 98.75 99 ARG A CA 1
ATOM 729 C C . ARG A 1 99 ? 0.851 -11.834 -12.474 1.00 98.75 99 ARG A C 1
ATOM 731 O O . ARG A 1 99 ? 0.621 -13.039 -12.366 1.00 98.75 99 ARG A O 1
ATOM 738 N N . TYR A 1 100 ? 2.050 -11.307 -12.220 1.00 98.50 100 TYR A N 1
ATOM 739 C CA . TYR A 1 100 ? 3.163 -12.116 -11.712 1.00 98.50 100 TYR A CA 1
ATOM 740 C C . TYR A 1 100 ? 2.795 -12.832 -10.403 1.00 98.50 100 TYR A C 1
ATOM 742 O O . TYR A 1 100 ? 3.155 -13.992 -10.202 1.00 98.50 100 TYR A O 1
ATOM 750 N N . TYR A 1 101 ? 2.005 -12.179 -9.548 1.00 98.81 101 TYR A N 1
ATOM 751 C CA . TYR A 1 101 ? 1.550 -12.729 -8.275 1.00 98.81 101 TYR A CA 1
ATOM 752 C C . TYR A 1 101 ? 0.211 -13.477 -8.342 1.00 98.81 101 TYR A C 1
ATOM 754 O O . TYR A 1 101 ? -0.330 -13.815 -7.287 1.00 98.81 101 TYR A O 1
ATOM 762 N N . ARG A 1 102 ? -0.313 -13.818 -9.536 1.00 98.75 102 ARG A N 1
ATOM 763 C CA . ARG A 1 102 ? -1.619 -14.498 -9.698 1.00 98.75 102 ARG A CA 1
ATOM 764 C C . ARG A 1 102 ? -1.806 -15.660 -8.725 1.00 98.75 102 ARG A C 1
ATOM 766 O O . ARG A 1 102 ? -2.836 -15.732 -8.069 1.00 98.75 102 ARG A O 1
ATOM 773 N N . LYS A 1 103 ? -0.807 -16.541 -8.597 1.00 98.50 103 LYS A N 1
ATOM 774 C CA . LYS A 1 103 ? -0.909 -17.732 -7.735 1.00 98.50 103 LYS A CA 1
ATOM 775 C C . LYS A 1 103 ? -1.157 -17.407 -6.257 1.00 98.50 103 LYS A C 1
ATOM 777 O O . LYS A 1 103 ? -1.687 -18.235 -5.532 1.00 98.50 103 LYS A O 1
ATOM 782 N N . TRP A 1 104 ? -0.705 -16.242 -5.800 1.00 98.81 104 TRP A N 1
ATOM 783 C CA . TRP A 1 104 ? -0.886 -15.789 -4.425 1.00 98.81 104 TRP A CA 1
ATOM 784 C C . TRP A 1 104 ? -2.215 -15.065 -4.271 1.00 98.81 104 TRP A C 1
ATOM 786 O O . TRP A 1 104 ? -2.884 -15.237 -3.264 1.00 98.81 104 TRP A O 1
ATOM 796 N N . LEU A 1 105 ? -2.646 -14.322 -5.290 1.00 98.75 105 LEU A N 1
ATOM 797 C CA . LEU A 1 105 ? -3.946 -13.646 -5.301 1.00 98.75 105 LEU A CA 1
ATOM 798 C C . LEU A 1 105 ? -5.135 -14.622 -5.318 1.00 98.75 105 LEU A C 1
ATOM 800 O O . LEU A 1 105 ? -6.247 -14.230 -4.965 1.00 98.75 105 LEU A O 1
ATOM 804 N N . THR A 1 106 ? -4.908 -15.893 -5.669 1.00 98.56 106 THR A N 1
ATOM 805 C CA . THR A 1 106 ? -5.906 -16.965 -5.536 1.00 98.56 106 THR A CA 1
ATOM 806 C C . THR A 1 106 ? -6.036 -17.529 -4.115 1.00 98.56 106 THR A C 1
ATOM 808 O O . THR A 1 106 ? -6.956 -18.296 -3.856 1.00 98.56 106 THR A O 1
ATOM 811 N N . GLU A 1 107 ? -5.158 -17.164 -3.177 1.00 98.81 107 GLU A N 1
ATOM 812 C CA . GLU A 1 107 ? -5.310 -17.508 -1.754 1.00 98.81 107 GLU A CA 1
ATOM 813 C C . GLU A 1 107 ? -6.368 -16.603 -1.116 1.00 98.81 107 GLU A C 1
ATOM 815 O O . GLU A 1 107 ? -6.347 -15.407 -1.389 1.00 98.81 107 GLU A O 1
ATOM 820 N N . PRO A 1 108 ? -7.276 -17.088 -0.252 1.00 98.31 108 PRO A N 1
ATOM 821 C CA . PRO A 1 108 ? -8.444 -16.327 0.220 1.00 98.31 108 PRO A CA 1
ATOM 822 C C . PRO A 1 108 ? -8.099 -15.034 0.979 1.00 98.31 108 PRO A C 1
ATOM 824 O O . PRO A 1 108 ? -8.812 -14.042 0.862 1.00 98.31 108 PRO A O 1
ATOM 827 N N . ASP A 1 109 ? -6.970 -15.010 1.672 1.00 98.25 109 ASP A N 1
ATOM 828 C CA . ASP A 1 109 ? -6.495 -13.982 2.602 1.00 98.25 109 ASP A CA 1
ATOM 829 C C . ASP A 1 109 ? -5.348 -13.117 2.042 1.00 98.25 109 ASP A C 1
ATOM 831 O O . ASP A 1 109 ? -4.636 -12.451 2.796 1.00 98.25 109 ASP A O 1
ATOM 835 N N . VAL A 1 110 ? -5.181 -13.107 0.715 1.00 98.88 110 VAL A N 1
ATOM 836 C CA . VAL A 1 110 ? -4.228 -12.235 0.010 1.00 98.88 110 VAL A CA 1
ATOM 837 C C . VAL A 1 110 ? -4.965 -11.157 -0.787 1.00 98.88 110 VAL A C 1
ATOM 839 O O . VAL A 1 110 ? -5.857 -11.478 -1.573 1.00 98.88 110 VAL A O 1
ATOM 842 N N . GLY A 1 111 ? -4.590 -9.894 -0.592 1.00 98.81 111 GLY A N 1
ATOM 843 C CA . GLY A 1 111 ? -5.071 -8.720 -1.326 1.00 98.81 111 GLY A CA 1
ATOM 844 C C . GLY A 1 111 ? -3.930 -7.914 -1.953 1.00 98.81 111 GLY A C 1
ATOM 845 O O . GLY A 1 111 ? -2.793 -8.384 -2.038 1.00 98.81 111 GLY A O 1
ATOM 846 N N . LEU A 1 112 ? -4.233 -6.692 -2.391 1.00 98.88 112 LEU A N 1
ATOM 847 C CA . LEU A 1 112 ? -3.294 -5.809 -3.091 1.00 98.88 112 LEU A CA 1
ATOM 848 C C . LEU A 1 112 ? -3.137 -4.467 -2.377 1.00 98.88 112 LEU A C 1
ATOM 850 O O . LEU A 1 112 ? -4.109 -3.939 -1.838 1.00 98.88 112 LEU A O 1
ATOM 854 N N . ALA A 1 113 ? -1.929 -3.912 -2.449 1.00 98.81 113 ALA A N 1
ATOM 855 C CA . ALA A 1 113 ? -1.641 -2.507 -2.199 1.00 98.81 113 ALA A CA 1
ATOM 856 C C . ALA A 1 113 ? -0.824 -1.964 -3.380 1.00 98.81 113 ALA A C 1
ATOM 858 O O . ALA A 1 113 ? 0.167 -2.565 -3.789 1.00 98.81 113 ALA A O 1
ATOM 859 N N . LEU A 1 114 ? -1.293 -0.892 -4.006 1.00 98.88 114 LEU A N 1
ATOM 860 C CA . LEU A 1 114 ? -0.648 -0.265 -5.157 1.00 98.88 114 LEU A CA 1
ATOM 861 C C . LEU A 1 114 ? -0.037 1.056 -4.706 1.00 98.88 114 LEU A C 1
ATOM 863 O O . LEU A 1 114 ? -0.750 1.833 -4.073 1.00 98.88 114 LEU A O 1
ATOM 867 N N . ASP A 1 115 ? 1.209 1.324 -5.102 1.00 98.50 115 ASP A N 1
ATOM 868 C CA . ASP A 1 115 ? 1.954 2.535 -4.734 1.00 98.50 115 ASP A CA 1
ATOM 869 C C . ASP A 1 115 ? 2.247 3.387 -5.995 1.00 98.50 115 ASP A C 1
ATOM 871 O O . ASP A 1 115 ? 3.309 3.258 -6.626 1.00 98.50 115 ASP A O 1
ATOM 875 N N . PRO A 1 116 ? 1.289 4.209 -6.471 1.00 98.44 116 PRO A N 1
ATOM 876 C CA . PRO A 1 116 ? 1.381 4.907 -7.755 1.00 98.44 116 PRO A CA 1
ATOM 877 C C . PRO A 1 116 ? 2.499 5.938 -7.848 1.00 98.44 116 PRO A C 1
ATOM 879 O O . PRO A 1 116 ? 2.968 6.237 -8.945 1.00 98.44 116 PRO A O 1
ATOM 882 N N . GLU A 1 117 ? 2.967 6.476 -6.729 1.00 97.25 117 GLU A N 1
ATOM 883 C CA . GLU A 1 117 ? 4.105 7.388 -6.674 1.00 97.25 117 GLU A CA 1
ATOM 884 C C . GLU A 1 117 ? 5.420 6.735 -7.131 1.00 97.25 117 GLU A C 1
ATOM 886 O O . GLU A 1 117 ? 6.368 7.447 -7.464 1.00 97.25 117 GLU A O 1
ATOM 891 N N . TRP A 1 118 ? 5.471 5.402 -7.225 1.00 98.12 118 TRP A N 1
ATOM 892 C CA . TRP A 1 118 ? 6.602 4.655 -7.783 1.00 98.12 118 TRP A CA 1
ATOM 893 C C . TRP A 1 118 ? 6.385 4.194 -9.230 1.00 98.12 118 TRP A C 1
ATOM 895 O O . TRP A 1 118 ? 7.282 3.573 -9.803 1.00 98.12 118 TRP A O 1
ATOM 905 N N . ALA A 1 119 ? 5.231 4.498 -9.835 1.00 98.00 119 ALA A N 1
ATOM 906 C CA . ALA A 1 119 ? 4.921 4.214 -11.237 1.00 98.00 119 ALA A CA 1
ATOM 907 C C . ALA A 1 119 ? 5.451 5.333 -12.145 1.00 98.00 119 ALA A C 1
ATOM 909 O O . ALA A 1 119 ? 4.755 6.299 -12.467 1.00 98.00 119 ALA A O 1
ATOM 910 N N . VAL A 1 120 ? 6.729 5.246 -12.506 1.00 97.94 120 VAL A N 1
ATOM 911 C CA . VAL A 1 120 ? 7.430 6.284 -13.269 1.00 97.94 120 VAL A CA 1
ATOM 912 C C . VAL A 1 120 ? 7.418 6.003 -14.771 1.00 97.94 120 VAL A C 1
ATOM 914 O O . VAL A 1 120 ? 7.410 4.860 -15.226 1.00 97.94 120 VAL A O 1
ATOM 917 N N . GLY A 1 121 ? 7.479 7.071 -15.564 1.00 95.75 121 GLY A N 1
ATOM 918 C CA . GLY A 1 121 ? 7.513 6.994 -17.018 1.00 95.75 121 GLY A CA 1
ATOM 919 C C . GLY A 1 121 ? 8.791 6.352 -17.584 1.00 95.75 121 GLY A C 1
ATOM 920 O O . GLY A 1 121 ? 9.796 6.177 -16.886 1.00 95.75 121 GLY A O 1
ATOM 921 N N . PRO A 1 122 ? 8.811 6.058 -18.896 1.00 93.44 122 PRO A N 1
ATOM 922 C CA . PRO A 1 122 ? 9.854 5.251 -19.537 1.00 93.44 122 PRO A CA 1
ATOM 923 C C . PRO A 1 122 ? 11.267 5.851 -19.465 1.00 93.44 122 PRO A C 1
ATOM 925 O O . PRO A 1 122 ? 12.244 5.111 -19.559 1.00 93.44 122 PRO A O 1
ATOM 928 N N . SER A 1 123 ? 11.396 7.169 -19.293 1.00 94.69 123 SER A N 1
ATOM 929 C CA . SER A 1 123 ? 12.677 7.877 -19.150 1.00 94.69 123 SER A CA 1
ATOM 930 C C . SER A 1 123 ? 13.013 8.275 -17.708 1.00 94.69 123 SER A C 1
ATOM 932 O O . SER A 1 123 ? 14.087 8.817 -17.458 1.00 94.69 123 SER A O 1
ATOM 934 N N . GLN A 1 124 ? 12.123 8.013 -16.751 1.00 96.50 124 GLN A N 1
ATOM 935 C CA . GLN A 1 124 ? 12.242 8.465 -15.365 1.00 96.50 124 GLN A CA 1
ATOM 936 C C . GLN A 1 124 ? 12.821 7.369 -14.464 1.00 96.50 124 GLN A C 1
ATOM 938 O O . GLN A 1 124 ? 12.759 6.184 -14.787 1.00 96.50 124 GLN A O 1
ATOM 943 N N . VAL A 1 125 ? 13.424 7.752 -13.341 1.00 96.56 125 VAL A N 1
ATOM 944 C CA . VAL A 1 125 ? 13.998 6.821 -12.357 1.00 96.56 125 VAL A CA 1
ATOM 945 C C . VAL A 1 125 ? 13.192 6.934 -11.060 1.00 96.56 125 VAL A C 1
ATOM 947 O O . VAL A 1 125 ? 13.016 8.060 -10.581 1.00 96.56 125 VAL A O 1
ATOM 950 N N . PRO A 1 126 ? 12.710 5.818 -10.478 1.00 95.88 126 PRO A N 1
ATOM 951 C CA . PRO A 1 126 ? 11.974 5.869 -9.219 1.00 95.88 126 PRO A CA 1
ATOM 952 C C . PRO A 1 126 ? 12.792 6.528 -8.102 1.00 95.88 126 PRO A C 1
ATOM 954 O O . PRO A 1 126 ? 14.007 6.338 -8.015 1.00 95.88 126 PRO A O 1
ATOM 957 N N . GLY A 1 127 ? 12.132 7.330 -7.266 1.00 92.38 127 GLY A N 1
ATOM 958 C CA . GLY A 1 127 ? 12.762 8.075 -6.170 1.00 92.38 127 GLY A CA 1
ATOM 959 C C . GLY A 1 127 ? 13.471 9.377 -6.575 1.00 92.38 127 GLY A C 1
ATOM 960 O O . GLY A 1 127 ? 13.804 10.168 -5.700 1.00 92.38 127 GLY A O 1
ATOM 961 N N . GLN A 1 128 ? 13.677 9.648 -7.872 1.00 94.94 128 GLN A N 1
ATOM 962 C CA . GLN A 1 128 ? 14.131 10.972 -8.348 1.00 94.94 128 GLN A CA 1
ATOM 963 C C . GLN A 1 128 ? 12.965 11.893 -8.717 1.00 94.94 128 GLN A C 1
ATOM 965 O O . GLN A 1 128 ? 13.087 13.116 -8.713 1.00 94.94 128 GLN A O 1
ATOM 970 N N . THR A 1 129 ? 11.834 11.297 -9.072 1.00 92.94 129 THR A N 1
ATOM 971 C CA . THR A 1 129 ? 10.587 11.980 -9.389 1.00 92.94 129 THR A CA 1
ATOM 972 C C . THR A 1 129 ? 9.435 11.097 -8.945 1.00 92.94 129 THR A C 1
ATOM 974 O O . THR A 1 129 ? 9.579 9.872 -8.904 1.00 92.94 129 THR A O 1
ATOM 977 N N . PHE A 1 130 ? 8.306 11.716 -8.616 1.00 95.31 130 PHE A N 1
ATOM 978 C CA . PHE A 1 130 ? 7.099 10.961 -8.342 1.00 95.31 130 PHE A CA 1
ATOM 979 C C . PHE A 1 130 ? 6.487 10.453 -9.642 1.00 95.31 130 PHE A C 1
ATOM 981 O O . PHE A 1 130 ? 6.323 11.192 -10.617 1.00 95.31 130 PHE A O 1
ATOM 988 N N . GLY A 1 131 ? 6.152 9.173 -9.617 1.00 97.31 131 GLY A N 1
ATOM 989 C CA . GLY A 1 131 ? 5.299 8.518 -10.582 1.00 97.31 131 GLY A CA 1
ATOM 990 C C . GLY A 1 131 ? 3.838 8.930 -10.449 1.00 97.31 131 GLY A C 1
ATOM 991 O O . GLY A 1 131 ? 3.465 9.802 -9.661 1.00 97.31 131 GLY A O 1
ATOM 992 N N . SER A 1 132 ? 3.000 8.307 -11.262 1.00 97.81 132 SER A N 1
ATOM 993 C CA . SER A 1 132 ? 1.554 8.481 -11.197 1.00 97.81 132 SER A CA 1
ATOM 994 C C . SER A 1 132 ? 0.846 7.339 -11.908 1.00 97.81 132 SER A C 1
ATOM 996 O O . SER A 1 132 ? 1.414 6.735 -12.813 1.00 97.81 132 SER A O 1
ATOM 998 N N . THR A 1 133 ? -0.418 7.125 -11.568 1.00 98.12 133 THR A N 1
ATOM 999 C CA . THR A 1 133 ? -1.327 6.220 -12.276 1.00 98.12 133 THR A CA 1
ATOM 1000 C C . THR A 1 133 ? -2.613 6.946 -12.672 1.00 98.12 133 THR A C 1
ATOM 1002 O O . THR A 1 133 ? -2.805 8.136 -12.380 1.00 98.12 133 THR A O 1
ATOM 1005 N N . SER A 1 134 ? -3.506 6.227 -13.342 1.00 98.06 134 SER A N 1
ATOM 1006 C CA . SER A 1 134 ? -4.833 6.699 -13.730 1.00 98.06 134 SER A CA 1
ATOM 1007 C C . SER A 1 134 ? -5.938 5.803 -13.171 1.00 98.06 134 SER A C 1
ATOM 1009 O O . SER A 1 134 ? -5.710 4.631 -12.873 1.00 98.06 134 SER A O 1
ATOM 1011 N N . GLY A 1 135 ? -7.161 6.326 -13.081 1.00 98.06 135 GLY A N 1
ATOM 1012 C CA . GLY A 1 135 ? -8.335 5.531 -12.735 1.00 98.06 135 GLY A CA 1
ATOM 1013 C C . GLY A 1 135 ? -8.550 4.355 -13.688 1.00 98.06 135 GLY A C 1
ATOM 1014 O O . GLY A 1 135 ? -8.983 3.304 -13.240 1.00 98.06 135 GLY A O 1
ATOM 1015 N N . GLN A 1 136 ? -8.174 4.474 -14.968 1.00 98.44 136 GLN A N 1
ATOM 1016 C CA . GLN A 1 136 ? -8.230 3.371 -15.935 1.00 98.44 136 GLN A CA 1
ATOM 1017 C C . GLN A 1 136 ? -7.251 2.241 -15.595 1.00 98.44 136 GLN A C 1
ATOM 1019 O O . GLN A 1 136 ? -7.594 1.068 -15.729 1.00 98.44 136 GLN A O 1
ATOM 1024 N N . GLU A 1 137 ? -6.033 2.570 -15.163 1.00 98.38 137 GLU A N 1
ATOM 1025 C CA . GLU A 1 137 ? -5.056 1.563 -14.732 1.00 98.38 137 GLU A CA 1
ATOM 1026 C C . GLU A 1 137 ? -5.490 0.889 -13.426 1.00 98.38 137 GLU A C 1
ATOM 1028 O O . GLU A 1 137 ? -5.402 -0.336 -13.315 1.00 98.38 137 GLU A O 1
ATOM 1033 N N . LEU A 1 138 ? -6.022 1.664 -12.472 1.00 98.69 138 LEU A N 1
ATOM 1034 C CA . LEU A 1 138 ? -6.616 1.123 -11.246 1.00 98.69 138 LEU A CA 1
ATOM 1035 C C . LEU A 1 138 ? -7.799 0.198 -11.557 1.00 98.69 138 LEU A C 1
ATOM 1037 O O . LEU A 1 138 ? -7.873 -0.899 -11.008 1.00 98.69 138 LEU A O 1
ATOM 1041 N N . GLU A 1 139 ? -8.687 0.604 -12.467 1.00 98.75 139 GLU A N 1
ATOM 1042 C CA . GLU A 1 139 ? -9.829 -0.191 -12.925 1.00 98.75 139 GLU A CA 1
ATOM 1043 C C . GLU A 1 139 ? -9.376 -1.505 -13.568 1.00 98.75 139 GLU A C 1
ATOM 1045 O O . GLU A 1 139 ? -9.924 -2.557 -13.257 1.00 98.75 139 GLU A O 1
ATOM 1050 N N . ALA A 1 140 ? -8.330 -1.486 -14.400 1.00 98.75 140 ALA A N 1
ATOM 1051 C CA . ALA A 1 140 ? -7.798 -2.698 -15.023 1.00 98.75 140 ALA A CA 1
ATOM 1052 C C . ALA A 1 140 ? -7.233 -3.694 -13.993 1.00 98.75 140 ALA A C 1
ATOM 1054 O O . ALA A 1 140 ? -7.384 -4.910 -14.145 1.00 98.75 140 ALA A O 1
ATOM 1055 N N . VAL A 1 141 ? -6.588 -3.198 -12.931 1.00 98.88 141 VAL A N 1
ATOM 1056 C CA . VAL A 1 141 ? -6.133 -4.041 -11.815 1.00 98.88 141 VAL A CA 1
ATOM 1057 C C . VAL A 1 141 ? -7.319 -4.565 -11.004 1.00 98.88 141 VAL A C 1
ATOM 1059 O O . VAL A 1 141 ? -7.340 -5.748 -10.656 1.00 98.88 141 VAL A O 1
ATOM 1062 N N . ALA A 1 142 ? -8.304 -3.712 -10.719 1.00 98.81 142 ALA A N 1
ATOM 1063 C CA . ALA A 1 142 ? -9.491 -4.072 -9.956 1.00 98.81 142 ALA A CA 1
ATOM 1064 C C . ALA A 1 142 ? -10.343 -5.125 -10.680 1.00 98.81 142 ALA A C 1
ATOM 1066 O O . ALA A 1 142 ? -10.672 -6.143 -10.075 1.00 98.81 142 ALA A O 1
ATOM 1067 N N . ASP A 1 143 ? -10.606 -4.959 -11.978 1.00 98.81 143 ASP A N 1
ATOM 1068 C CA . ASP A 1 143 ? -11.334 -5.936 -12.794 1.00 98.81 143 ASP A CA 1
ATOM 1069 C C . ASP A 1 143 ? -10.620 -7.295 -12.811 1.00 98.81 143 ASP A C 1
ATOM 1071 O O . ASP A 1 143 ? -11.232 -8.338 -12.564 1.00 98.81 143 ASP A O 1
ATOM 1075 N N . TYR A 1 144 ? -9.294 -7.294 -12.988 1.00 98.88 144 TYR A N 1
ATOM 1076 C CA . TYR A 1 144 ? -8.503 -8.521 -12.938 1.00 98.88 144 TYR A CA 1
ATOM 1077 C C . TYR A 1 144 ? -8.599 -9.222 -11.574 1.00 98.88 144 TYR A C 1
ATOM 1079 O O . TYR A 1 144 ? -8.856 -10.427 -11.509 1.00 98.88 144 TYR A O 1
ATOM 1087 N N . ALA A 1 145 ? -8.423 -8.482 -10.476 1.00 98.81 145 ALA A N 1
ATOM 1088 C CA . ALA A 1 145 ? -8.492 -9.036 -9.126 1.00 98.81 145 ALA A CA 1
ATOM 1089 C C . ALA A 1 145 ? -9.907 -9.537 -8.775 1.00 98.81 145 ALA A C 1
ATOM 1091 O O . ALA A 1 145 ? -10.050 -10.631 -8.225 1.00 98.81 145 ALA A O 1
ATOM 1092 N N . ALA A 1 146 ? -10.956 -8.801 -9.148 1.00 98.75 146 ALA A N 1
ATOM 1093 C CA . ALA A 1 146 ? -12.348 -9.225 -8.996 1.00 98.75 146 ALA A CA 1
ATOM 1094 C C . ALA A 1 146 ? -12.660 -10.470 -9.845 1.00 98.75 146 ALA A C 1
ATOM 1096 O O . ALA A 1 146 ? -13.401 -11.359 -9.418 1.00 98.75 146 ALA A O 1
ATOM 1097 N N . GLY A 1 147 ? -12.046 -10.570 -11.027 1.00 98.75 147 GLY A N 1
ATOM 1098 C CA . GLY A 1 147 ? -12.030 -11.764 -11.865 1.00 98.75 147 GLY A CA 1
ATOM 1099 C C . GLY A 1 147 ? -11.546 -12.997 -11.113 1.00 98.75 147 GLY A C 1
ATOM 1100 O O . GLY A 1 147 ? -12.257 -14.000 -11.084 1.00 98.75 147 GLY A O 1
ATOM 1101 N N . LEU A 1 148 ? -10.398 -12.898 -10.435 1.00 98.75 148 LEU A N 1
ATO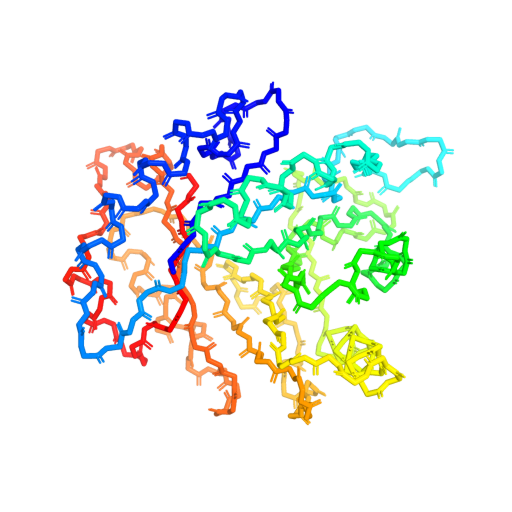M 1102 C CA . LEU A 1 148 ? -9.854 -13.990 -9.621 1.00 98.75 148 LEU A CA 1
ATOM 1103 C C . LEU A 1 148 ? -10.770 -14.349 -8.447 1.00 98.75 148 LEU A C 1
ATOM 1105 O O . LEU A 1 148 ? -10.967 -15.530 -8.167 1.00 98.75 148 LEU A O 1
ATOM 1109 N N . VAL A 1 149 ? -11.363 -13.351 -7.782 1.00 98.75 149 VAL A N 1
ATOM 1110 C CA . VAL A 1 149 ? -12.320 -13.595 -6.690 1.00 98.75 149 VAL A CA 1
ATOM 1111 C C . VAL A 1 149 ? -13.503 -14.428 -7.177 1.00 98.75 149 VAL A C 1
ATOM 1113 O O . VAL A 1 149 ? -13.873 -15.408 -6.532 1.00 98.75 149 VAL A O 1
ATOM 1116 N N . ARG A 1 150 ? -14.059 -14.088 -8.341 1.00 98.50 150 ARG A N 1
ATOM 1117 C CA . ARG A 1 150 ? -15.194 -14.798 -8.939 1.00 98.50 150 ARG A CA 1
ATOM 1118 C C . ARG A 1 150 ? -14.814 -16.183 -9.461 1.00 98.50 150 ARG A C 1
ATOM 1120 O O . ARG A 1 150 ? -15.530 -17.138 -9.197 1.00 98.50 150 ARG A O 1
ATOM 1127 N N . GLU A 1 151 ? -13.698 -16.290 -10.184 1.00 98.56 151 GLU A N 1
ATOM 1128 C CA . GLU A 1 151 ? -13.195 -17.545 -10.767 1.00 98.56 151 GLU A CA 1
ATOM 1129 C C . GLU A 1 151 ? -12.947 -18.607 -9.687 1.00 98.56 151 GLU A C 1
ATOM 1131 O O . GLU A 1 151 ? -13.275 -19.777 -9.875 1.00 98.56 151 GLU A O 1
ATOM 1136 N N . HIS A 1 152 ? -12.410 -18.191 -8.538 1.00 98.44 152 HIS A N 1
ATOM 1137 C CA . HIS A 1 152 ? -11.992 -19.092 -7.466 1.00 98.44 152 HIS A CA 1
ATOM 1138 C C . HIS A 1 152 ? -12.936 -19.103 -6.251 1.00 98.44 152 HIS A C 1
ATOM 1140 O O . HIS A 1 152 ? -12.608 -19.729 -5.245 1.00 98.44 152 HIS A O 1
ATOM 1146 N N . ASN A 1 153 ? -14.106 -18.454 -6.334 1.00 98.12 153 ASN A N 1
ATOM 1147 C CA . ASN A 1 153 ? -15.082 -18.328 -5.239 1.00 98.12 153 ASN A CA 1
ATOM 1148 C C . ASN A 1 153 ? -14.450 -17.837 -3.921 1.00 98.12 153 ASN A C 1
ATOM 1150 O O . ASN A 1 153 ? -14.673 -18.405 -2.850 1.00 98.12 153 ASN A O 1
ATOM 1154 N N . LEU A 1 154 ? -13.616 -16.800 -4.008 1.00 98.50 154 LEU A N 1
ATOM 1155 C CA . LEU A 1 154 ? -12.870 -16.268 -2.868 1.00 98.50 154 LEU A CA 1
ATOM 1156 C C . LEU A 1 154 ? -13.744 -15.323 -2.026 1.00 98.50 154 LEU A C 1
ATOM 1158 O O . LEU A 1 154 ? -14.692 -14.726 -2.544 1.00 98.50 154 LEU A O 1
ATOM 1162 N N . PRO A 1 155 ? -13.425 -15.140 -0.731 1.00 98.12 155 PRO A N 1
ATOM 1163 C CA . PRO A 1 155 ? -14.012 -14.057 0.052 1.00 98.12 155 PRO A CA 1
ATOM 1164 C C . PRO A 1 155 ? -13.626 -12.687 -0.525 1.00 98.12 155 PRO A C 1
ATOM 1166 O O . PRO A 1 155 ? -12.698 -12.574 -1.330 1.00 98.12 155 PRO A O 1
ATOM 1169 N N . GLN A 1 156 ? -14.322 -11.635 -0.079 1.00 97.94 156 GLN A N 1
ATOM 1170 C CA . GLN A 1 156 ? -13.980 -10.264 -0.457 1.00 97.94 156 GLN A CA 1
ATOM 1171 C C . GLN A 1 156 ? -12.529 -9.936 -0.075 1.00 97.94 156 GLN A C 1
ATOM 1173 O O . GLN A 1 156 ? -12.086 -10.256 1.029 1.00 97.94 156 GLN A O 1
ATOM 1178 N N . LYS A 1 157 ? -11.808 -9.260 -0.975 1.00 97.88 157 LYS A N 1
ATOM 1179 C CA . LYS A 1 157 ? -10.398 -8.896 -0.793 1.00 97.88 157 LYS A CA 1
ATOM 1180 C C . LYS A 1 157 ? -10.185 -7.387 -0.761 1.00 97.88 157 LYS A C 1
ATOM 1182 O O . LYS A 1 157 ? -10.812 -6.677 -1.544 1.00 97.88 157 LYS A O 1
ATOM 1187 N N . PRO A 1 158 ? -9.272 -6.880 0.076 1.00 98.25 158 PRO A N 1
ATOM 1188 C CA . PRO A 1 158 ? -8.829 -5.495 -0.017 1.00 98.25 158 PRO A CA 1
ATOM 1189 C C . PRO A 1 158 ? -8.002 -5.256 -1.290 1.00 98.25 158 PRO A C 1
ATOM 1191 O O . PRO A 1 158 ? -7.110 -6.040 -1.630 1.00 98.25 158 PRO A O 1
ATOM 1194 N N . LEU A 1 159 ? -8.285 -4.140 -1.957 1.00 98.81 159 LEU A N 1
ATOM 1195 C CA . LEU A 1 159 ? -7.419 -3.515 -2.952 1.00 98.81 159 LEU A CA 1
ATOM 1196 C C . LEU A 1 159 ? -7.191 -2.076 -2.498 1.00 98.81 159 LEU A C 1
ATOM 1198 O O . LEU A 1 159 ? -8.093 -1.236 -2.549 1.00 98.81 159 LEU A O 1
ATOM 1202 N N . VAL A 1 160 ? -5.984 -1.827 -2.006 1.00 98.88 160 VAL A N 1
ATOM 1203 C CA . VAL A 1 160 ? -5.524 -0.521 -1.547 1.00 98.88 160 VAL A CA 1
ATOM 1204 C C . VAL A 1 160 ? -4.781 0.168 -2.688 1.00 98.88 160 VAL A C 1
ATOM 1206 O O . VAL A 1 160 ? -4.021 -0.474 -3.409 1.00 98.88 160 VAL A O 1
ATOM 1209 N N . TYR A 1 161 ? -4.975 1.471 -2.845 1.00 98.81 161 TYR A N 1
ATOM 1210 C CA . TYR A 1 161 ? -4.072 2.319 -3.616 1.00 98.81 161 TYR A CA 1
ATOM 1211 C C . TYR A 1 161 ? -3.651 3.519 -2.769 1.00 98.81 161 TYR A C 1
ATOM 1213 O O . TYR A 1 161 ? -4.488 4.199 -2.162 1.00 98.81 161 TYR A O 1
ATOM 1221 N N . HIS A 1 162 ? -2.346 3.747 -2.697 1.00 98.56 162 HIS A N 1
ATOM 1222 C CA . HIS A 1 162 ? -1.750 4.842 -1.949 1.00 98.56 162 HIS A CA 1
ATOM 1223 C C . HIS A 1 162 ? -1.810 6.140 -2.759 1.00 98.56 162 HIS A C 1
ATOM 1225 O O . HIS A 1 162 ? -1.802 6.145 -3.991 1.00 98.56 162 HIS A O 1
ATOM 1231 N N . GLN A 1 163 ? -1.940 7.270 -2.070 1.00 98.00 16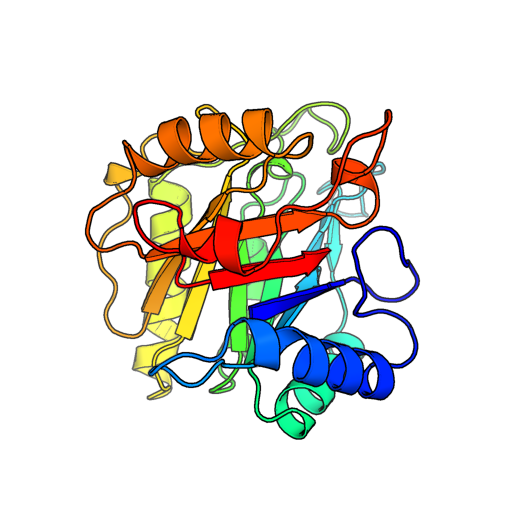3 GLN A N 1
ATOM 1232 C CA . GLN A 1 163 ? -1.858 8.580 -2.698 1.00 98.00 163 GLN A CA 1
ATOM 1233 C C . GLN A 1 163 ? -1.293 9.602 -1.713 1.00 98.00 163 GLN A C 1
ATOM 1235 O O . GLN A 1 163 ? -1.915 9.902 -0.693 1.00 98.00 163 GLN A O 1
ATOM 1240 N N . LEU A 1 164 ? -0.140 10.184 -2.050 1.00 94.75 164 LEU A N 1
ATOM 1241 C CA . LEU A 1 164 ? 0.498 11.237 -1.248 1.00 94.75 164 LEU A CA 1
ATOM 1242 C C . LEU A 1 164 ? 0.169 12.662 -1.724 1.00 94.75 164 LEU A C 1
ATOM 1244 O O . LEU A 1 164 ? 0.276 13.607 -0.949 1.00 94.75 164 LEU A O 1
ATOM 1248 N N . ALA A 1 165 ? -0.254 12.836 -2.983 1.00 95.38 165 ALA A N 1
ATOM 1249 C CA . ALA A 1 165 ? -0.621 14.139 -3.545 1.00 95.38 165 ALA A CA 1
ATOM 1250 C C . ALA A 1 165 ? -1.659 14.020 -4.682 1.00 95.38 165 ALA A C 1
ATOM 1252 O O . ALA A 1 165 ? -1.741 12.974 -5.334 1.00 95.38 165 ALA A O 1
ATOM 1253 N N . PRO A 1 166 ? -2.432 15.085 -4.988 1.00 93.38 166 PRO A N 1
ATOM 1254 C CA . PRO A 1 166 ? -3.526 15.021 -5.965 1.00 93.38 166 PRO A CA 1
ATOM 1255 C C . PRO A 1 166 ? -3.111 14.548 -7.364 1.00 93.38 166 PRO A C 1
ATOM 1257 O O . PRO A 1 166 ? -3.864 13.839 -8.014 1.00 93.38 166 PRO A O 1
ATOM 1260 N N . GLY A 1 167 ? -1.903 14.895 -7.821 1.00 94.81 167 GLY A N 1
ATOM 1261 C CA . GLY A 1 167 ? -1.423 14.556 -9.168 1.00 94.81 167 GLY A CA 1
ATOM 1262 C C . GLY A 1 167 ? -0.958 13.107 -9.365 1.00 94.81 167 GLY A C 1
ATOM 1263 O O . GLY A 1 167 ? -0.616 12.744 -10.491 1.00 94.81 167 GLY A O 1
ATOM 1264 N N . ILE A 1 168 ? -0.919 12.311 -8.293 1.00 97.19 168 ILE A N 1
ATOM 1265 C CA . ILE A 1 168 ? -0.413 10.930 -8.290 1.00 97.19 168 ILE A CA 1
ATOM 1266 C C . ILE A 1 168 ? -1.452 9.941 -8.833 1.00 97.19 168 ILE A C 1
ATOM 1268 O O . ILE A 1 168 ? -1.093 9.024 -9.564 1.00 97.19 168 ILE A O 1
ATOM 1272 N N . VAL A 1 169 ? -2.738 10.153 -8.539 1.00 98.00 169 VAL A N 1
ATOM 1273 C CA . VAL A 1 169 ? -3.848 9.378 -9.113 1.00 98.00 169 VAL A CA 1
ATOM 1274 C C . VAL A 1 169 ? -4.720 10.334 -9.911 1.00 98.00 169 VAL A C 1
ATOM 1276 O O . VAL A 1 169 ? -5.387 11.197 -9.340 1.00 98.00 169 VAL A O 1
ATOM 1279 N N . ARG A 1 170 ? -4.691 10.200 -11.237 1.00 97.44 170 ARG A N 1
ATOM 1280 C CA . ARG A 1 170 ? -5.522 10.995 -12.152 1.00 97.44 170 ARG A CA 1
ATOM 1281 C C . ARG A 1 170 ? -6.802 10.247 -12.481 1.00 97.44 170 ARG A C 1
ATOM 1283 O O . ARG A 1 170 ? -6.807 9.023 -12.499 1.00 97.44 170 ARG A O 1
ATOM 1290 N N . ASP A 1 171 ? -7.868 10.981 -12.765 1.00 96.56 171 ASP A N 1
ATOM 1291 C CA . ASP A 1 171 ? -9.142 10.415 -13.217 1.00 96.56 171 ASP A CA 1
ATOM 1292 C C . ASP A 1 171 ? -9.697 9.286 -12.325 1.00 96.56 171 ASP A C 1
ATOM 1294 O O . ASP A 1 171 ? -10.279 8.319 -12.812 1.00 96.56 171 ASP A O 1
ATOM 1298 N N . GLU A 1 172 ? -9.524 9.413 -11.004 1.00 96.75 172 GLU A N 1
ATOM 1299 C CA . GLU A 1 172 ? -9.936 8.428 -9.988 1.00 96.75 172 GLU A CA 1
ATOM 1300 C C . GLU A 1 172 ? -11.409 7.999 -10.124 1.00 96.75 172 GLU A C 1
ATOM 1302 O O . GLU A 1 172 ? -11.758 6.865 -9.813 1.00 96.75 172 GLU A O 1
ATOM 1307 N N . GLN A 1 173 ? -12.270 8.874 -10.650 1.00 95.56 173 GLN A N 1
ATOM 1308 C CA . GLN A 1 173 ? -13.684 8.606 -10.918 1.00 95.56 173 GLN A CA 1
ATOM 1309 C C . GLN A 1 173 ? -13.952 7.471 -11.921 1.00 95.56 173 GLN A C 1
ATOM 1311 O O . GLN A 1 173 ? -15.099 7.050 -12.050 1.00 95.56 173 GLN A O 1
ATOM 1316 N N . LEU A 1 174 ? -12.935 7.027 -12.667 1.00 97.31 174 LEU A N 1
ATOM 1317 C CA . LEU A 1 174 ? -13.048 5.936 -13.639 1.00 97.31 174 LEU A CA 1
ATOM 1318 C C . LEU A 1 174 ? -12.868 4.549 -13.024 1.00 97.31 174 LEU A C 1
ATOM 1320 O O . LEU A 1 174 ? -13.252 3.569 -13.656 1.00 97.31 174 LEU A O 1
ATOM 1324 N N . LEU A 1 175 ? -12.334 4.468 -11.803 1.00 98.00 175 LEU A N 1
ATOM 1325 C CA . LEU A 1 175 ? -12.465 3.268 -10.985 1.00 98.00 175 LEU A CA 1
ATOM 1326 C C . LEU A 1 175 ? -13.960 3.057 -10.708 1.00 98.00 175 LEU A C 1
ATOM 1328 O O . LEU A 1 175 ? -14.683 4.024 -10.479 1.00 98.00 175 LEU A O 1
ATOM 1332 N N . THR A 1 176 ? -14.454 1.825 -10.752 1.00 98.06 176 THR A N 1
ATOM 1333 C CA . THR A 1 176 ? -15.865 1.513 -10.470 1.00 98.06 176 THR A CA 1
ATOM 1334 C C . THR A 1 176 ? -16.002 0.536 -9.297 1.00 98.06 176 THR A C 1
ATOM 1336 O O . THR A 1 176 ? -15.013 -0.050 -8.859 1.00 98.06 176 THR A O 1
ATOM 1339 N N . PRO A 1 177 ? -17.195 0.369 -8.694 1.00 98.19 177 PRO A N 1
ATOM 1340 C CA . PRO A 1 177 ? -17.395 -0.655 -7.673 1.00 98.19 177 PRO A CA 1
ATOM 1341 C C . PRO A 1 177 ? -17.223 -2.069 -8.246 1.00 98.19 177 PRO A C 1
ATOM 1343 O O . PRO A 1 177 ? -17.919 -2.449 -9.186 1.00 98.19 177 PRO A O 1
ATOM 1346 N N . HIS A 1 178 ? -16.387 -2.884 -7.601 1.00 98.12 178 HIS A N 1
ATOM 1347 C CA . HIS A 1 178 ? -16.142 -4.275 -7.995 1.00 98.12 178 HIS A CA 1
ATOM 1348 C C . HIS A 1 178 ? -16.664 -5.259 -6.941 1.00 98.12 178 HIS A C 1
ATOM 1350 O O . HIS A 1 178 ? -16.128 -5.299 -5.827 1.00 98.12 178 HIS A O 1
ATOM 1356 N N . PRO A 1 179 ? -17.682 -6.088 -7.249 1.00 96.69 179 PRO A N 1
ATOM 1357 C CA . PRO A 1 179 ? -18.113 -7.153 -6.351 1.00 96.69 179 PRO A CA 1
ATOM 1358 C C . PRO A 1 179 ? -16.950 -8.082 -5.995 1.00 96.69 179 PRO A C 1
ATOM 1360 O O . PRO A 1 179 ? -16.229 -8.554 -6.872 1.00 96.69 179 PRO A O 1
ATOM 1363 N N . GLY A 1 180 ? -16.778 -8.357 -4.702 1.00 97.62 180 GLY A N 1
ATOM 1364 C CA . GLY A 1 180 ? -15.663 -9.168 -4.210 1.00 97.62 180 GLY A CA 1
ATOM 1365 C C . GLY A 1 180 ? -14.390 -8.378 -3.899 1.00 97.62 180 GLY A C 1
ATOM 1366 O O . GLY A 1 180 ? -13.454 -8.961 -3.359 1.00 97.62 180 GLY A O 1
ATOM 1367 N N . LEU A 1 181 ? -14.360 -7.061 -4.127 1.00 98.62 181 LEU A N 1
ATOM 1368 C CA . LEU A 1 181 ? -13.282 -6.191 -3.658 1.00 98.62 181 LEU A CA 1
ATOM 1369 C C . LEU A 1 181 ? -13.784 -5.159 -2.645 1.00 98.62 181 LEU A C 1
ATOM 1371 O O . LEU A 1 181 ? -14.913 -4.676 -2.717 1.00 98.62 181 LEU A O 1
ATOM 1375 N N . ALA A 1 182 ? -12.928 -4.832 -1.684 1.00 98.25 182 ALA A N 1
ATOM 1376 C CA . ALA A 1 182 ? -13.029 -3.643 -0.854 1.00 98.25 182 ALA A CA 1
ATOM 1377 C C . ALA A 1 182 ? -11.970 -2.653 -1.352 1.00 98.25 182 ALA A C 1
ATOM 1379 O O . ALA A 1 182 ? -10.777 -2.853 -1.123 1.00 98.25 182 ALA A O 1
ATOM 1380 N N . LEU A 1 183 ? -12.410 -1.622 -2.075 1.00 98.75 183 LEU A N 1
ATOM 1381 C CA . LEU A 1 183 ? -11.531 -0.589 -2.622 1.00 98.75 183 LEU A CA 1
ATOM 1382 C C . LEU A 1 183 ? -11.191 0.426 -1.531 1.00 98.75 183 LEU A C 1
ATOM 1384 O O . LEU A 1 183 ? -12.092 0.929 -0.853 1.00 98.75 183 LEU A O 1
ATOM 1388 N N . ILE A 1 184 ? -9.906 0.729 -1.361 1.00 98.75 184 ILE A N 1
ATOM 1389 C CA . ILE A 1 184 ? -9.416 1.582 -0.276 1.00 98.75 184 ILE A CA 1
ATOM 1390 C C . ILE A 1 184 ? -8.408 2.587 -0.831 1.00 98.75 184 ILE A C 1
ATOM 1392 O O . ILE A 1 184 ? -7.378 2.207 -1.378 1.00 98.75 184 ILE A O 1
ATOM 1396 N N . LYS A 1 185 ? -8.674 3.875 -0.621 1.00 98.69 185 LYS A N 1
ATOM 1397 C CA . LYS A 1 185 ? -7.720 4.951 -0.890 1.00 98.69 185 LYS A CA 1
ATOM 1398 C C . LYS A 1 185 ? -6.918 5.232 0.369 1.00 98.69 185 LYS A C 1
ATOM 1400 O O . LYS A 1 185 ? -7.495 5.739 1.331 1.00 98.69 185 LYS A O 1
ATOM 1405 N N . SER A 1 186 ? -5.621 4.948 0.366 1.00 98.56 186 SER A N 1
ATOM 1406 C CA . SER A 1 186 ? -4.745 5.204 1.511 1.00 98.56 186 SER A CA 1
ATOM 1407 C C . SER A 1 186 ? -3.982 6.521 1.350 1.00 98.56 186 SER A C 1
ATOM 1409 O O . SER A 1 186 ? -3.173 6.669 0.439 1.00 98.56 186 SER A O 1
ATOM 1411 N N . VAL A 1 187 ? -4.246 7.500 2.216 1.00 98.31 187 VAL A N 1
ATOM 1412 C CA . VAL A 1 187 ? -3.514 8.774 2.236 1.00 98.31 187 VAL A CA 1
ATOM 1413 C C . VAL A 1 187 ? -2.114 8.546 2.796 1.00 98.31 187 VAL A C 1
ATOM 1415 O O . VAL A 1 187 ? -1.964 8.131 3.946 1.00 98.31 187 VAL A O 1
ATOM 1418 N N . ASP A 1 188 ? -1.119 8.855 1.970 1.00 94.38 188 ASP A N 1
ATOM 1419 C CA . ASP A 1 188 ? 0.270 8.404 2.110 1.00 94.38 188 ASP A CA 1
ATOM 1420 C C . ASP A 1 188 ? 1.274 9.555 2.324 1.00 94.38 188 ASP A C 1
ATOM 1422 O O . ASP A 1 188 ? 2.478 9.418 2.146 1.00 94.38 188 ASP A O 1
ATOM 1426 N N . GLY A 1 189 ? 0.779 10.745 2.671 1.00 89.06 189 GLY A N 1
ATOM 1427 C CA . GLY A 1 189 ? 1.631 11.908 2.927 1.00 89.06 189 GLY A CA 1
ATOM 1428 C C . GLY A 1 189 ? 2.404 11.799 4.245 1.00 89.06 189 GLY A C 1
ATOM 1429 O O . GLY A 1 189 ? 1.877 11.293 5.238 1.00 89.06 189 GLY A O 1
ATOM 1430 N N . ILE A 1 190 ? 3.621 12.341 4.276 1.00 93.25 190 ILE A N 1
ATOM 1431 C CA . ILE A 1 190 ? 4.473 12.433 5.473 1.00 93.25 190 ILE A CA 1
ATOM 1432 C C . ILE A 1 190 ? 4.364 13.802 6.155 1.00 93.25 190 ILE A C 1
ATOM 1434 O O . ILE A 1 190 ? 4.033 14.808 5.520 1.00 93.25 190 ILE A O 1
ATOM 1438 N N . GLY A 1 191 ? 4.712 13.858 7.437 1.00 94.56 191 GLY A N 1
ATOM 1439 C CA . GLY A 1 191 ? 5.008 15.101 8.147 1.00 94.56 191 GLY A CA 1
ATOM 1440 C C . GLY A 1 191 ? 4.183 15.303 9.413 1.00 94.56 191 GLY A C 1
ATOM 1441 O O . GLY A 1 191 ? 3.667 14.364 10.013 1.00 94.56 191 GLY A O 1
ATOM 1442 N N . SER A 1 192 ? 4.075 16.563 9.845 1.00 95.75 192 SER A N 1
ATOM 1443 C CA . SER A 1 192 ? 3.390 16.902 11.095 1.00 95.75 192 SER A CA 1
ATOM 1444 C C . SER A 1 192 ? 1.895 16.540 11.058 1.00 95.75 192 SER A C 1
ATOM 1446 O O . SER A 1 192 ? 1.291 16.517 9.980 1.00 95.75 192 SER A O 1
ATOM 1448 N N . PRO A 1 193 ? 1.241 16.356 12.222 1.00 97.00 193 PRO A N 1
ATOM 1449 C CA . PRO A 1 193 ? -0.200 16.103 12.297 1.00 97.00 193 PRO A CA 1
ATOM 1450 C C . PRO A 1 193 ? -1.058 17.086 11.489 1.00 97.00 193 PRO A C 1
ATOM 1452 O O . PRO A 1 193 ? -2.039 16.684 10.863 1.00 97.00 193 PRO A O 1
ATOM 1455 N N . ALA A 1 194 ? -0.673 18.367 11.460 1.00 95.88 194 ALA A N 1
ATOM 1456 C CA . ALA A 1 194 ? -1.369 19.389 10.685 1.00 95.88 194 ALA A CA 1
ATOM 1457 C C . ALA A 1 194 ? -1.248 19.131 9.174 1.00 95.88 194 ALA A C 1
ATOM 1459 O O . ALA A 1 194 ? -2.263 19.071 8.484 1.00 95.88 194 ALA A O 1
ATOM 1460 N N . LEU A 1 195 ? -0.030 18.878 8.678 1.00 95.62 195 LEU A N 1
ATOM 1461 C CA . LEU A 1 195 ? 0.216 18.581 7.263 1.00 95.62 195 LEU A CA 1
ATOM 1462 C C . LEU A 1 195 ? -0.511 17.313 6.808 1.00 95.62 195 LEU A C 1
ATOM 1464 O O . LEU A 1 195 ? -1.128 17.300 5.739 1.00 95.62 195 LEU A O 1
ATOM 1468 N N . LYS A 1 196 ? -0.499 16.259 7.630 1.00 97.12 196 LYS A N 1
ATOM 1469 C CA . LYS A 1 196 ? -1.229 15.026 7.315 1.00 97.12 196 LYS A CA 1
ATOM 1470 C C . LYS A 1 196 ? -2.740 15.242 7.314 1.00 97.12 196 LYS A C 1
ATOM 1472 O O . LYS A 1 196 ? -3.422 14.725 6.434 1.00 97.12 196 LYS A O 1
ATOM 1477 N N . THR A 1 197 ? -3.266 16.037 8.247 1.00 97.56 197 THR A N 1
ATOM 1478 C CA . THR A 1 197 ? -4.695 16.388 8.294 1.00 97.56 197 THR A CA 1
ATOM 1479 C C . THR A 1 197 ? -5.120 17.214 7.077 1.00 97.56 197 THR A C 1
ATOM 1481 O O . THR A 1 197 ? -6.208 17.009 6.537 1.00 97.56 197 THR A O 1
ATOM 1484 N N . ASP A 1 198 ? -4.276 18.131 6.609 1.00 96.94 198 ASP A N 1
ATOM 1485 C CA . ASP A 1 198 ? -4.565 18.928 5.415 1.00 96.94 198 ASP A CA 1
ATOM 1486 C C . ASP A 1 198 ? -4.511 18.072 4.144 1.00 96.94 198 ASP A C 1
ATOM 1488 O O . ASP A 1 198 ? -5.435 18.121 3.326 1.00 96.94 198 ASP A O 1
ATOM 1492 N N . THR A 1 199 ? -3.510 17.194 4.035 1.00 97.38 199 THR A N 1
ATOM 1493 C CA . THR A 1 199 ? -3.414 16.200 2.952 1.00 97.38 199 THR A CA 1
ATOM 1494 C C . THR A 1 199 ? -4.628 15.269 2.952 1.00 97.38 199 THR A C 1
ATOM 1496 O O . THR A 1 199 ? -5.224 15.017 1.903 1.00 97.38 199 THR A O 1
ATOM 1499 N N . TRP A 1 200 ? -5.059 14.810 4.132 1.00 98.31 200 TRP A N 1
ATOM 1500 C CA . TRP A 1 200 ? -6.263 14.001 4.305 1.00 98.31 200 TRP A CA 1
ATOM 1501 C C . TRP A 1 200 ? -7.498 14.682 3.722 1.00 98.31 200 TRP A C 1
ATOM 1503 O O . TRP A 1 200 ? -8.180 14.100 2.875 1.00 98.31 200 TRP A O 1
ATOM 1513 N N . LYS A 1 201 ? -7.783 15.920 4.148 1.00 97.62 201 LYS A N 1
ATOM 1514 C CA . LYS A 1 201 ? -8.940 16.692 3.668 1.00 97.62 201 LYS A CA 1
ATOM 1515 C C . LYS A 1 201 ? -8.897 16.853 2.155 1.00 97.62 201 LYS A C 1
ATOM 1517 O O . LYS A 1 201 ? -9.908 16.646 1.489 1.00 97.62 201 LYS A O 1
ATOM 1522 N N . GLN A 1 202 ? -7.728 17.183 1.612 1.00 96.88 202 GLN A N 1
ATOM 1523 C CA . GLN A 1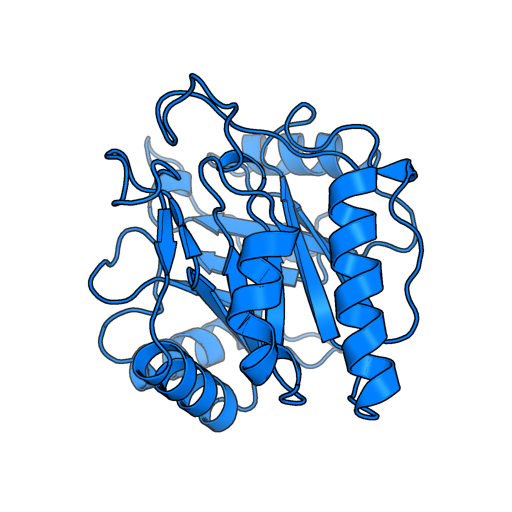 202 ? -7.560 17.385 0.181 1.00 96.88 202 GLN A CA 1
ATOM 1524 C C . GLN A 1 202 ? -7.861 16.103 -0.602 1.00 96.88 202 GLN A C 1
ATOM 1526 O O . GLN A 1 202 ? -8.715 16.112 -1.486 1.00 96.88 202 GLN A O 1
ATOM 1531 N N . LEU A 1 203 ? -7.214 14.991 -0.257 1.00 97.44 203 LEU A N 1
ATOM 1532 C CA . LEU A 1 203 ? -7.301 13.754 -1.035 1.00 97.44 203 LEU A CA 1
ATOM 1533 C C . LEU A 1 203 ? -8.611 12.991 -0.838 1.00 97.44 203 LEU A C 1
ATOM 1535 O O . LEU A 1 203 ? -9.047 12.282 -1.746 1.00 97.44 203 LEU A O 1
ATOM 1539 N N . THR A 1 204 ? -9.259 13.121 0.319 1.00 97.25 204 THR A N 1
ATOM 1540 C CA . THR A 1 204 ? -10.548 12.459 0.564 1.00 97.25 204 THR A CA 1
ATOM 1541 C C . THR A 1 204 ? -11.740 13.237 0.017 1.00 97.25 204 THR A C 1
ATOM 1543 O O . THR A 1 204 ? -12.774 12.620 -0.231 1.00 97.25 204 THR A O 1
ATOM 1546 N N . SER A 1 205 ? -11.597 14.542 -0.250 1.00 95.25 205 SER A N 1
ATOM 1547 C CA . SER A 1 205 ? -12.672 15.373 -0.817 1.00 95.25 205 SER A CA 1
ATOM 1548 C C . SER A 1 205 ? -13.119 14.941 -2.219 1.00 95.25 205 SER A C 1
ATOM 1550 O O . SER A 1 205 ? -14.283 15.121 -2.569 1.00 95.25 205 SER A O 1
ATOM 1552 N N . THR A 1 206 ? -12.222 14.336 -3.002 1.00 90.31 206 THR A N 1
ATOM 1553 C CA . THR A 1 206 ? -12.493 13.866 -4.372 1.00 90.31 206 THR A CA 1
ATOM 1554 C C . THR A 1 206 ? -12.623 12.348 -4.477 1.00 90.31 206 THR A C 1
ATOM 1556 O O . THR A 1 206 ? -12.837 11.828 -5.568 1.00 90.31 206 THR A O 1
ATOM 1559 N N . LYS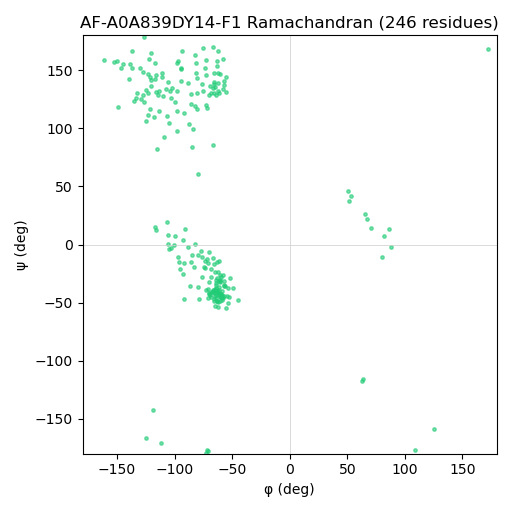 A 1 207 ? -12.487 11.624 -3.360 1.00 94.50 207 LYS A N 1
ATOM 1560 C CA . LYS A 1 207 ? -12.540 10.160 -3.345 1.00 94.50 207 LYS A CA 1
ATOM 1561 C C . LYS A 1 207 ? -13.954 9.684 -3.707 1.00 94.50 207 LYS A C 1
ATOM 1563 O O . LYS A 1 207 ? -14.912 10.160 -3.088 1.00 94.50 207 LYS A O 1
ATOM 1568 N N . PRO A 1 208 ? -14.114 8.678 -4.586 1.00 95.75 208 PRO A N 1
ATOM 1569 C CA . PRO A 1 208 ? -15.427 8.118 -4.870 1.00 95.75 208 PRO A CA 1
ATOM 1570 C C . PRO A 1 208 ? -16.150 7.630 -3.592 1.00 95.75 208 PRO A C 1
ATOM 1572 O O . PRO A 1 208 ? -15.502 7.105 -2.676 1.00 95.75 208 PRO A O 1
ATOM 1575 N N . PRO A 1 209 ? -17.488 7.773 -3.488 1.00 95.50 209 PRO A N 1
ATOM 1576 C CA . PRO A 1 209 ? -18.225 7.446 -2.261 1.00 95.50 209 PRO A CA 1
ATOM 1577 C C . PRO A 1 209 ? -18.113 5.984 -1.808 1.00 95.50 209 PRO A C 1
ATOM 1579 O O . PRO A 1 209 ? -18.150 5.715 -0.612 1.00 95.50 209 PRO A O 1
ATOM 1582 N N . TYR A 1 210 ? -17.962 5.049 -2.750 1.00 96.38 210 TYR A N 1
ATOM 1583 C CA . TYR A 1 210 ? -17.863 3.607 -2.488 1.00 96.38 210 TYR A CA 1
ATOM 1584 C C . TYR A 1 210 ? -16.441 3.137 -2.139 1.00 96.38 210 TYR A C 1
ATOM 1586 O O . TYR A 1 210 ? -16.263 1.988 -1.742 1.00 96.38 210 TYR A O 1
ATOM 1594 N N . VAL A 1 211 ? -15.426 3.995 -2.282 1.00 98.25 211 VAL A N 1
ATOM 1595 C CA . VAL A 1 211 ? -14.051 3.686 -1.868 1.00 98.25 211 VAL A CA 1
ATOM 1596 C C . VAL A 1 211 ? -13.905 4.025 -0.388 1.00 98.25 211 VAL A C 1
ATOM 1598 O O . VAL A 1 211 ? -14.234 5.135 0.032 1.00 98.25 211 VAL A O 1
ATOM 1601 N N . ALA A 1 212 ? -13.392 3.111 0.429 1.00 98.19 212 ALA A N 1
ATOM 1602 C CA . ALA A 1 212 ? -13.114 3.394 1.832 1.00 98.19 212 ALA A CA 1
ATOM 1603 C C . ALA A 1 212 ? -11.870 4.285 1.984 1.00 98.19 212 ALA A C 1
ATOM 1605 O O . ALA A 1 212 ? -10.964 4.273 1.152 1.00 98.19 212 ALA A O 1
ATOM 1606 N N . ALA A 1 213 ? -11.815 5.074 3.055 1.00 98.31 213 ALA A N 1
ATOM 1607 C CA . ALA A 1 213 ? -10.640 5.886 3.349 1.00 98.31 213 ALA A CA 1
ATOM 1608 C C . ALA A 1 213 ? -9.627 5.091 4.185 1.00 98.31 213 ALA A C 1
ATOM 1610 O O . ALA A 1 213 ? -10.010 4.367 5.108 1.00 98.31 213 ALA A O 1
ATOM 1611 N N . GLY A 1 214 ? -8.347 5.239 3.873 1.00 98.31 214 GLY A N 1
ATOM 1612 C CA . GLY A 1 214 ? -7.223 4.661 4.593 1.00 98.31 214 GLY A CA 1
ATOM 1613 C C . GLY A 1 214 ? -6.171 5.718 4.909 1.00 98.31 214 GLY A C 1
ATOM 1614 O O . GLY A 1 214 ? -6.070 6.701 4.180 1.00 98.31 214 GLY A O 1
ATOM 1615 N N . PHE A 1 215 ? -5.409 5.539 5.983 1.00 98.56 215 PHE A N 1
ATOM 1616 C CA . PHE A 1 215 ? -4.416 6.505 6.458 1.00 98.56 215 PHE A CA 1
ATOM 1617 C C . PHE A 1 215 ? -3.090 5.820 6.776 1.00 98.56 215 PHE A C 1
ATOM 1619 O O . PHE A 1 215 ? -3.084 4.832 7.515 1.00 98.56 215 PHE A O 1
ATOM 1626 N N . LYS A 1 216 ? -1.974 6.348 6.268 1.00 98.31 216 LYS A N 1
ATOM 1627 C CA . LYS A 1 216 ? -0.640 5.838 6.592 1.00 98.31 216 LYS A CA 1
ATOM 1628 C C . LYS A 1 216 ? 0.105 6.758 7.550 1.00 98.31 216 LYS A C 1
ATOM 1630 O O . LYS A 1 216 ? 0.050 7.985 7.446 1.00 98.31 216 LYS A O 1
ATOM 1635 N N . LEU A 1 217 ? 0.805 6.149 8.493 1.00 98.25 217 LEU A N 1
ATOM 1636 C CA . LEU A 1 217 ? 1.649 6.783 9.495 1.00 98.25 217 LEU A CA 1
ATOM 1637 C C . LEU A 1 217 ? 3.071 6.274 9.336 1.00 98.25 217 LEU A C 1
ATOM 1639 O O . LEU A 1 217 ? 3.263 5.087 9.096 1.00 98.25 217 LEU A O 1
ATOM 1643 N N . PHE A 1 218 ? 4.032 7.167 9.523 1.00 97.69 218 PHE A N 1
ATOM 1644 C CA . PHE A 1 218 ? 5.445 6.870 9.353 1.00 97.69 218 PHE A CA 1
ATOM 1645 C C . PHE A 1 218 ? 6.180 7.137 10.667 1.00 97.69 218 PHE A C 1
ATOM 1647 O O . PHE A 1 218 ? 6.188 8.271 11.153 1.00 97.69 218 PHE A O 1
ATOM 1654 N N . TYR A 1 219 ? 6.764 6.113 11.290 1.00 96.56 219 TYR A N 1
ATOM 1655 C CA . TYR A 1 219 ? 7.412 6.249 12.596 1.00 96.56 219 TYR A CA 1
ATOM 1656 C C . TYR A 1 219 ? 8.586 7.235 12.562 1.00 96.56 219 TYR A C 1
ATOM 1658 O O . TYR A 1 219 ? 8.756 8.007 13.511 1.00 96.56 219 TYR A O 1
ATOM 1666 N N . GLU A 1 220 ? 9.380 7.226 11.492 1.00 95.19 220 GLU A N 1
ATOM 1667 C CA . GLU A 1 220 ? 10.579 8.059 11.360 1.00 95.19 220 GLU A CA 1
ATOM 1668 C C . GLU A 1 220 ? 10.264 9.401 10.674 1.00 95.19 220 GLU A C 1
ATOM 1670 O O . GLU A 1 220 ? 10.627 10.470 11.172 1.00 95.19 220 GLU A O 1
ATOM 1675 N N . GLU A 1 221 ? 9.527 9.385 9.567 1.00 95.50 221 GLU A N 1
ATOM 1676 C CA . GLU A 1 221 ? 9.276 10.564 8.737 1.00 95.50 221 GLU A CA 1
ATOM 1677 C C . GLU A 1 221 ? 8.305 11.551 9.400 1.00 95.50 221 GLU A C 1
ATOM 1679 O O . GLU A 1 221 ? 8.541 12.759 9.352 1.00 95.50 221 GLU A O 1
ATOM 1684 N N . ASP A 1 222 ? 7.255 11.076 10.082 1.00 96.00 222 ASP A N 1
ATOM 1685 C CA . ASP A 1 222 ? 6.289 11.969 10.748 1.00 96.00 222 ASP A CA 1
ATOM 1686 C C . ASP A 1 222 ? 6.865 12.596 12.036 1.00 96.00 222 ASP A C 1
ATOM 1688 O O . ASP A 1 222 ? 6.370 13.618 12.524 1.00 96.00 222 ASP A O 1
ATOM 1692 N N . THR A 1 223 ? 7.920 11.999 12.605 1.00 93.62 223 THR A N 1
ATOM 1693 C CA . THR A 1 223 ? 8.612 12.506 13.808 1.00 93.62 223 THR A CA 1
ATOM 1694 C C . THR A 1 223 ? 9.858 13.327 13.491 1.00 93.62 223 THR A C 1
ATOM 1696 O O . THR A 1 223 ? 10.396 14.023 14.359 1.00 93.62 223 THR A O 1
ATOM 1699 N N . SER A 1 224 ? 10.296 13.307 12.234 1.00 90.44 224 SER A N 1
ATOM 1700 C CA . SER A 1 224 ? 11.428 14.092 11.761 1.00 90.44 224 SER A CA 1
ATOM 1701 C C . SER A 1 224 ? 11.187 15.596 11.937 1.00 90.44 224 SER A C 1
ATOM 1703 O O . SER A 1 224 ? 10.063 16.094 11.870 1.00 90.44 224 SER A O 1
ATOM 1705 N N . GLY A 1 225 ? 12.258 16.350 12.206 1.00 84.88 225 GLY A N 1
ATOM 1706 C CA . GLY A 1 225 ? 12.176 17.810 12.352 1.00 84.88 225 GLY A CA 1
ATOM 1707 C C . GLY A 1 225 ? 11.397 18.304 13.581 1.00 84.88 225 GLY A C 1
ATOM 1708 O O . GLY A 1 225 ? 10.939 19.443 13.582 1.00 84.88 225 GLY A O 1
ATOM 1709 N N . GLY A 1 226 ? 11.241 17.473 14.621 1.00 85.56 226 GLY A N 1
ATOM 1710 C CA . GLY A 1 226 ? 10.506 17.822 15.847 1.00 85.56 226 GLY A CA 1
ATOM 1711 C C . GLY A 1 226 ? 8.996 17.573 15.766 1.00 85.56 226 GLY A C 1
ATOM 1712 O O . GLY A 1 226 ? 8.247 18.069 16.609 1.00 85.56 226 GLY A O 1
ATOM 1713 N N . GLY A 1 227 ? 8.548 16.829 14.750 1.00 89.00 227 GLY A N 1
ATOM 1714 C CA . GLY A 1 227 ? 7.173 16.361 14.625 1.00 89.00 227 GLY A CA 1
ATOM 1715 C C . GLY A 1 227 ? 6.812 15.269 15.636 1.00 89.00 227 GLY A C 1
ATOM 1716 O O . GLY A 1 227 ? 7.603 14.860 16.486 1.00 89.00 227 GLY A O 1
ATOM 1717 N N . ARG A 1 228 ? 5.582 14.769 15.527 1.00 95.56 228 ARG A N 1
ATOM 1718 C CA . ARG A 1 228 ? 5.105 13.592 16.258 1.00 95.56 228 ARG A CA 1
ATOM 1719 C C . ARG A 1 228 ? 4.136 12.811 15.386 1.00 95.56 228 ARG A C 1
ATOM 1721 O O . ARG A 1 228 ? 3.434 13.408 14.571 1.00 95.56 228 ARG A O 1
ATOM 1728 N N . LEU A 1 229 ? 4.006 11.514 15.651 1.00 97.00 229 LEU A N 1
ATOM 1729 C CA . LEU A 1 229 ? 2.899 10.745 15.092 1.00 97.00 229 LEU A CA 1
ATOM 1730 C C . LEU A 1 229 ? 1.557 11.296 15.592 1.00 97.00 229 LEU A C 1
ATOM 1732 O O . LEU A 1 229 ? 1.432 11.756 16.737 1.00 97.00 229 LEU A O 1
ATOM 1736 N N . MET A 1 230 ? 0.539 11.201 14.737 1.00 98.00 230 MET A N 1
ATOM 1737 C CA . MET A 1 230 ? -0.845 11.330 15.185 1.00 98.00 230 MET A CA 1
ATOM 1738 C C . MET A 1 230 ? -1.197 10.157 16.104 1.00 98.00 230 MET A C 1
ATOM 1740 O O . MET A 1 230 ? -0.788 9.016 15.865 1.00 98.00 230 MET A O 1
ATOM 1744 N N . SER A 1 231 ? -1.946 10.437 17.167 1.00 97.19 231 SER A N 1
ATOM 1745 C CA . SER A 1 231 ? -2.461 9.405 18.061 1.00 97.19 231 SER A CA 1
ATOM 1746 C C . SER A 1 231 ? -3.594 8.618 17.383 1.00 97.19 231 SER A C 1
ATOM 1748 O O . SER A 1 231 ? -4.241 9.135 16.469 1.00 97.19 231 SER A O 1
ATOM 1750 N N . PRO A 1 232 ? -3.899 7.390 17.840 1.00 96.19 232 PRO A N 1
ATOM 1751 C CA . PRO A 1 232 ? -5.058 6.645 17.351 1.00 96.19 232 PRO A CA 1
ATOM 1752 C C . PRO A 1 232 ? -6.377 7.426 17.449 1.00 96.19 232 PRO A C 1
ATOM 1754 O O . PRO A 1 232 ? -7.185 7.367 16.529 1.00 96.19 232 PRO A O 1
ATOM 1757 N N . GLU A 1 233 ? -6.570 8.212 18.513 1.00 96.06 233 GLU A N 1
ATOM 1758 C CA . GLU A 1 233 ? -7.750 9.072 18.680 1.00 96.06 233 GLU A CA 1
ATOM 1759 C C . GLU A 1 233 ? -7.825 10.158 17.600 1.00 96.06 233 GLU A C 1
ATOM 1761 O O . GLU A 1 233 ? -8.879 10.367 17.006 1.00 96.06 233 GLU A O 1
ATOM 1766 N N . GLU A 1 234 ? -6.704 10.812 17.284 1.00 97.62 234 GLU A N 1
ATOM 1767 C CA . GLU A 1 234 ? -6.655 11.822 16.223 1.00 97.62 234 GLU A CA 1
ATOM 1768 C C . GLU A 1 234 ? -6.930 11.213 14.845 1.00 97.62 234 GLU A C 1
ATOM 1770 O O . GLU A 1 234 ? -7.642 11.809 14.039 1.00 97.62 234 GLU A O 1
ATOM 1775 N N . VAL A 1 235 ? -6.404 10.013 14.586 1.00 97.44 235 VAL A N 1
ATOM 1776 C CA . VAL A 1 235 ? -6.620 9.275 13.333 1.00 97.44 235 VAL A CA 1
ATOM 1777 C C . VAL A 1 235 ? -8.089 8.868 13.191 1.00 97.44 235 VAL A C 1
ATOM 1779 O O . VAL A 1 235 ? -8.690 9.105 12.146 1.00 97.44 235 VAL A O 1
ATOM 1782 N N . LEU A 1 236 ? -8.700 8.315 14.242 1.00 95.44 236 LEU A N 1
ATOM 1783 C CA . LEU A 1 236 ? -10.130 7.969 14.265 1.00 95.44 236 LEU A CA 1
ATOM 1784 C C . LEU A 1 236 ? -11.039 9.218 14.263 1.00 95.44 236 LEU A C 1
ATOM 1786 O O . LEU A 1 236 ? -12.198 9.167 13.844 1.00 95.44 236 LEU A O 1
ATOM 1790 N N . GLY A 1 237 ? -10.508 10.372 14.671 1.00 96.44 237 GLY A N 1
ATOM 1791 C CA . GLY A 1 237 ? -11.168 11.673 14.591 1.00 96.44 237 GLY A CA 1
ATOM 1792 C C . GLY A 1 237 ? -11.257 12.259 13.177 1.00 96.44 237 GLY A C 1
ATOM 1793 O O . GLY A 1 237 ? -12.039 13.188 12.955 1.00 96.44 237 GLY A O 1
ATOM 1794 N N . LEU A 1 238 ? -10.509 11.726 12.203 1.00 97.69 238 LEU A N 1
ATOM 1795 C CA . LEU A 1 238 ? -10.555 12.189 10.815 1.00 97.69 238 LEU A CA 1
ATOM 1796 C C . LEU 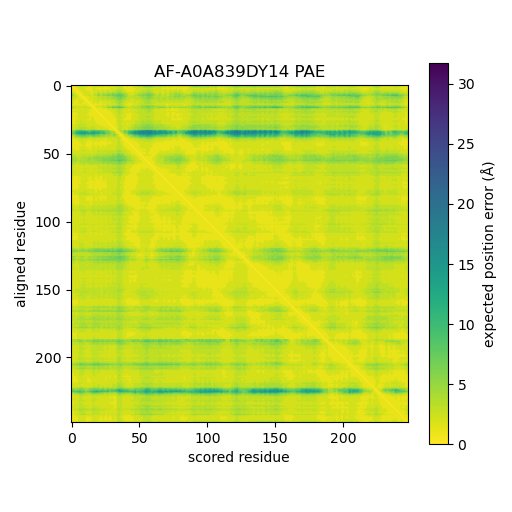A 1 238 ? -11.941 11.963 10.186 1.00 97.69 238 LEU A C 1
ATOM 1798 O O . LEU A 1 238 ? -12.720 11.096 10.596 1.00 97.69 238 LEU A O 1
ATOM 1802 N N . ARG A 1 239 ? -12.281 12.787 9.188 1.00 96.75 239 ARG A N 1
ATOM 1803 C CA . ARG A 1 239 ? -13.545 12.695 8.441 1.00 96.75 239 ARG A CA 1
ATOM 1804 C C . ARG A 1 239 ? -13.268 12.633 6.936 1.00 96.75 239 ARG A C 1
ATOM 1806 O O . ARG A 1 239 ? -12.612 13.546 6.436 1.00 96.75 239 ARG A O 1
ATOM 1813 N N . PRO A 1 240 ? -13.729 11.587 6.217 1.00 96.56 240 PRO A N 1
ATOM 1814 C CA . PRO A 1 240 ? -14.379 10.368 6.740 1.00 96.56 240 PRO A CA 1
ATOM 1815 C C . PRO A 1 240 ? -13.495 9.608 7.752 1.00 96.56 240 PRO A C 1
ATOM 1817 O O . PRO A 1 240 ? -12.295 9.832 7.786 1.00 96.56 240 PRO A O 1
ATOM 1820 N N . GLU A 1 241 ? -14.070 8.755 8.605 1.00 96.31 241 GLU A N 1
ATOM 1821 C CA . GLU A 1 241 ? -13.261 7.936 9.527 1.00 96.31 241 GLU A CA 1
ATOM 1822 C C . GLU A 1 241 ? -12.452 6.895 8.721 1.00 96.31 241 GLU A C 1
ATOM 1824 O O . GLU A 1 241 ? -13.040 6.195 7.882 1.00 96.31 241 GLU A O 1
ATOM 1829 N N . PRO A 1 242 ? -11.127 6.762 8.933 1.00 96.38 242 PRO A N 1
ATOM 1830 C CA . PRO A 1 242 ? -10.323 5.757 8.249 1.00 96.38 242 PRO A CA 1
ATOM 1831 C C . PRO A 1 242 ? -10.799 4.339 8.589 1.00 96.38 242 PRO A C 1
ATOM 1833 O O . PRO A 1 242 ? -10.950 3.971 9.750 1.00 96.38 242 PRO A O 1
ATOM 1836 N N . SER A 1 243 ? -11.010 3.513 7.567 1.00 95.19 243 SER A N 1
ATOM 1837 C CA . SER A 1 243 ? -11.287 2.073 7.716 1.00 95.19 243 SER A CA 1
ATOM 1838 C C . SER A 1 243 ? -10.026 1.217 7.568 1.00 95.19 243 SER A C 1
ATOM 1840 O O . SER A 1 243 ? -10.014 0.048 7.950 1.00 95.19 243 SER A O 1
ATOM 1842 N N . TYR A 1 244 ? -8.954 1.808 7.042 1.00 97.75 244 TYR A N 1
ATOM 1843 C CA . TYR A 1 244 ? -7.624 1.223 6.949 1.00 97.75 244 TYR A CA 1
ATOM 1844 C C . TYR A 1 244 ? -6.618 2.163 7.611 1.00 97.75 244 TYR A C 1
ATOM 1846 O O . TYR A 1 244 ? -6.642 3.366 7.376 1.00 97.75 244 TYR A O 1
ATOM 1854 N N . VAL A 1 245 ? -5.742 1.625 8.452 1.00 98.12 245 VAL A N 1
ATOM 1855 C CA . VAL A 1 245 ? -4.637 2.386 9.043 1.00 98.12 245 VAL A CA 1
ATOM 1856 C C . VAL A 1 245 ? -3.391 1.538 8.916 1.00 98.12 245 VAL A C 1
ATOM 1858 O O . VAL A 1 245 ? -3.404 0.383 9.349 1.00 98.12 245 VAL A O 1
ATOM 1861 N N . LEU A 1 246 ? -2.351 2.100 8.320 1.00 98.50 246 LEU A N 1
ATOM 1862 C CA . LEU A 1 246 ? -1.082 1.438 8.065 1.00 98.50 246 LEU A CA 1
ATOM 1863 C C . LEU A 1 246 ? 0.034 2.201 8.771 1.00 98.50 246 LEU A C 1
ATOM 1865 O O . LEU A 1 246 ? 0.057 3.428 8.737 1.00 98.50 246 LEU A O 1
ATOM 1869 N N . TYR A 1 247 ? 0.941 1.474 9.407 1.00 98.25 247 TYR A N 1
ATOM 1870 C CA . TYR A 1 247 ? 2.161 2.037 9.964 1.00 98.25 247 TYR A CA 1
ATOM 1871 C C . TYR A 1 247 ? 3.378 1.500 9.222 1.00 98.25 247 TYR A C 1
ATOM 1873 O O . TYR A 1 247 ? 3.522 0.286 9.052 1.00 98.25 247 TYR A O 1
ATOM 1881 N N . GLU A 1 248 ? 4.247 2.424 8.849 1.00 96.56 248 GLU A N 1
ATOM 1882 C CA . GLU A 1 248 ? 5.575 2.208 8.287 1.00 96.56 248 GLU A CA 1
ATOM 1883 C C . GLU A 1 248 ? 6.629 2.706 9.268 1.00 96.56 248 GLU A C 1
ATOM 1885 O O . GLU A 1 248 ? 6.478 3.828 9.792 1.00 96.56 248 GLU A O 1
#

Radius of gyration: 16.74 Å; Cα contacts (8 Å, |Δi|>4): 538; chains: 1; bounding box: 37×38×40 Å

Organism: NCBI:txid1000566